Protein AF-Q2H4N0-F1 (afdb_monomer)

Radius of gyration: 29.91 Å; Cα contacts (8 Å, |Δi|>4): 114; chains: 1; bounding box: 73×90×59 Å

Solvent-accessible surface area (backbone atoms only — not comparable to full-atom values): 14026 Å² total; per-residue (Å²): 135,87,86,86,83,88,88,83,86,80,81,86,79,83,88,78,85,80,92,79,85,85,78,92,75,85,76,81,81,81,77,79,79,77,82,90,72,95,68,82,90,71,82,84,81,86,67,87,81,84,84,83,68,79,80,79,75,75,85,70,81,62,75,88,67,66,64,76,85,69,78,48,62,55,99,92,46,92,63,73,56,82,74,63,89,63,38,64,57,54,52,48,53,54,59,72,68,45,51,76,53,51,43,53,24,34,52,51,22,18,68,66,49,74,28,62,65,55,17,48,53,40,48,57,68,41,30,60,89,51,63,87,72,55,74,83,78,71,73,92,73,70,96,88,65,80,86,79,73,69,44,51,67,56,42,48,48,66,61,37,47,67,61,55,52,50,32,72,74,73,51,79,76,97,54,78,66,61,58,53,56,55,49,42,42,52,48,37,44,52,24,46,60,58,27,63,63,71,70,77,92,78,70,84,79,83,127

Secondary structure (DSSP, 8-state):
---------PPPPP------------------------SPPPPP--------SPPPPP-PPPGGG------S--TT--SPPPPPTTHHHHHHHHHHHS-HHHHHHHHHHHHHHS-HHHHHHHHHHH-STTTTT---------TTS------HHHHHHHHTHHHHHHHHHH----STHHHHHHHHHHHHHHHHHHHTT-S-S------

Sequence (207 aa):
MAPATRLCLLPLRPITSAARGTARVAATTNVATRSIHTIPAQSAKVVPVYGTGPPPEPPQPSAEFAAEIVPVLTDGSLLPRPQAPGTREVVQGWILSLSAFELAALERATLAGKSLLAAARLVAEWSEEGAQAAVPVSVQGGEGGGRERFGVEEAARAVSLEVEWQTKKWGEVEDTHDVEKEDLRRQLGSAVLLVSGTGNGTGPKSD

pLDDT: mean 73.61, std 19.96, range [37.97, 97.88]

Mean predicted aligned error: 17.96 Å

InterPro domains:
  IPR011419 ATP12, ATP synthase F1-assembly protein [PTHR21013] (73-198)
  IPR023335 ATP12 orthogonal Bundle domain superfamily [G3DSA:1.10.3580.10] (60-196)

Foldseek 3Di:
DDDDDDDDDDDDDDDDDDDDDDDDDDDDDPPPPDDPDPDPDDDDDDDPDPPDDDPPDPPDPPPVLPFDDDDQDDPPDPHGDDGDPNNVVVVVVVLVPDDPLLNVLLVLLCVLLVDSVLSVLASCLQAPPNVVPDPPPQPPDDDDDDRDGCYLVNSLCVSCVVVVVVCVVPNDDPDCVVVSSVVSSVSNVVSSVSRNPPPDPDDPPDD

Structure (mmCIF, N/CA/C/O backbone):
data_AF-Q2H4N0-F1
#
_entry.id   AF-Q2H4N0-F1
#
loop_
_atom_site.group_PDB
_atom_site.id
_atom_site.type_symbol
_atom_site.label_atom_id
_atom_site.label_alt_id
_atom_site.label_comp_id
_atom_site.label_asym_id
_atom_site.label_entity_id
_atom_site.label_seq_id
_atom_site.pdbx_PDB_ins_code
_atom_site.Cartn_x
_atom_site.Cartn_y
_atom_site.Cartn_z
_atom_site.occupancy
_atom_site.B_iso_or_equiv
_atom_site.auth_seq_id
_atom_site.auth_comp_id
_atom_site.auth_asym_id
_atom_site.auth_atom_id
_atom_site.pdbx_PDB_model_num
ATOM 1 N N . MET A 1 1 ? 5.158 63.991 3.415 1.00 44.50 1 MET A N 1
ATOM 2 C CA . MET A 1 1 ? 3.727 63.861 3.056 1.00 44.50 1 MET A CA 1
ATOM 3 C C . MET A 1 1 ? 3.060 62.974 4.092 1.00 44.50 1 MET A C 1
ATOM 5 O O . MET A 1 1 ? 3.645 61.970 4.472 1.00 44.50 1 MET A O 1
ATOM 9 N N . ALA A 1 2 ? 1.932 63.431 4.629 1.00 43.91 2 ALA A N 1
ATOM 10 C CA . ALA A 1 2 ? 1.232 62.857 5.778 1.00 43.91 2 ALA A CA 1
ATOM 11 C C . ALA A 1 2 ? 0.594 61.477 5.490 1.00 43.91 2 ALA A C 1
ATOM 13 O O . ALA A 1 2 ? 0.247 61.214 4.338 1.00 43.91 2 ALA A O 1
ATOM 14 N N . PRO A 1 3 ? 0.386 60.623 6.512 1.00 48.75 3 PRO A N 1
ATOM 15 C CA . PRO A 1 3 ? -0.373 59.378 6.387 1.00 48.75 3 PRO A CA 1
ATOM 16 C C . PRO A 1 3 ? -1.885 59.591 6.600 1.00 48.75 3 PRO A C 1
ATOM 18 O O . PRO A 1 3 ? -2.298 60.369 7.459 1.00 48.75 3 PRO A O 1
ATOM 21 N N . ALA A 1 4 ? -2.717 58.851 5.859 1.00 50.66 4 ALA A N 1
ATOM 22 C CA . ALA A 1 4 ? -4.177 58.843 5.996 1.00 50.66 4 ALA A CA 1
ATOM 23 C C . ALA A 1 4 ? -4.689 57.515 6.600 1.00 50.66 4 ALA A C 1
ATOM 25 O O . ALA A 1 4 ? -4.924 56.536 5.908 1.00 50.66 4 ALA A O 1
ATOM 26 N N . THR A 1 5 ? -4.756 57.474 7.930 1.00 42.50 5 THR A N 1
ATOM 27 C CA . THR A 1 5 ? -5.959 57.332 8.777 1.00 42.50 5 THR A CA 1
ATOM 28 C C . THR A 1 5 ? -7.192 56.519 8.297 1.00 42.50 5 THR A C 1
ATOM 30 O O . THR A 1 5 ? -7.921 56.964 7.418 1.00 42.50 5 THR A O 1
ATOM 33 N N . ARG A 1 6 ? -7.518 55.495 9.124 1.00 46.00 6 ARG A N 1
ATOM 34 C CA . ARG A 1 6 ? -8.841 54.944 9.561 1.00 46.00 6 ARG A CA 1
ATOM 35 C C . ARG A 1 6 ? -9.515 53.843 8.711 1.00 46.00 6 ARG A C 1
ATOM 37 O O . ARG A 1 6 ? -9.715 54.025 7.526 1.00 46.00 6 ARG A O 1
ATOM 44 N N . LEU A 1 7 ? -9.814 52.632 9.219 1.00 40.69 7 LEU A N 1
ATOM 45 C CA . LEU A 1 7 ? -10.612 52.117 10.371 1.00 40.69 7 LEU A CA 1
ATOM 46 C C . LEU A 1 7 ? -11.887 51.441 9.826 1.00 40.69 7 LEU A C 1
ATOM 48 O O . LEU A 1 7 ? -12.784 52.123 9.347 1.00 40.69 7 LEU A O 1
ATOM 52 N N . CYS A 1 8 ? -12.007 50.120 9.965 1.00 39.69 8 CYS A N 1
ATOM 53 C CA . CYS A 1 8 ? -13.316 49.471 10.052 1.00 39.69 8 CYS A CA 1
ATOM 54 C C . CYS A 1 8 ? -13.220 48.269 10.999 1.00 39.69 8 CYS A C 1
ATOM 56 O O . CYS A 1 8 ? -12.873 47.156 10.616 1.00 39.69 8 CYS A O 1
ATOM 58 N N . LEU A 1 9 ? -13.468 48.558 12.277 1.00 42.41 9 LEU A N 1
ATOM 59 C CA . LEU A 1 9 ? -13.832 47.596 13.309 1.00 42.41 9 LEU A CA 1
ATOM 60 C C . LEU A 1 9 ? -15.272 47.158 13.028 1.00 42.41 9 LEU A C 1
ATOM 62 O O . LEU A 1 9 ? -16.182 47.983 13.126 1.00 42.41 9 LEU A O 1
ATOM 66 N N . LEU A 1 10 ? -15.492 45.885 12.706 1.00 46.38 10 LEU A N 1
ATOM 67 C CA . LEU A 1 10 ? -16.832 45.303 12.745 1.00 46.38 10 LEU A CA 1
ATOM 68 C C . LEU A 1 10 ? -17.073 44.678 14.129 1.00 46.38 10 LEU A C 1
ATOM 70 O O . LEU A 1 10 ? -16.267 43.858 14.572 1.00 46.38 10 LEU A O 1
ATOM 74 N N . PRO A 1 11 ? -18.157 45.056 14.830 1.00 50.97 11 PRO A N 1
ATOM 75 C CA . PRO A 1 11 ? -18.487 44.509 16.138 1.00 50.97 11 PRO A CA 1
ATOM 76 C C . PRO A 1 11 ? -19.139 43.122 16.036 1.00 50.97 11 PRO A C 1
ATOM 78 O O . PRO A 1 11 ? -20.086 42.906 15.277 1.00 50.97 11 PRO A O 1
ATOM 81 N N . LEU A 1 12 ? -18.655 42.210 16.883 1.00 44.56 12 LEU A N 1
ATOM 82 C CA . LEU A 1 12 ? -19.306 40.959 17.273 1.00 44.56 12 LEU A CA 1
ATOM 83 C C . LEU A 1 12 ? -20.723 41.253 17.792 1.00 44.56 12 LEU A C 1
ATOM 85 O O . LEU A 1 12 ? -20.899 42.051 18.713 1.00 44.56 12 LEU A O 1
ATOM 89 N N . ARG A 1 13 ? -21.738 40.599 17.217 1.00 47.50 13 ARG A N 1
ATOM 90 C CA . ARG A 1 13 ? -23.113 40.630 17.732 1.00 47.50 13 ARG A CA 1
ATOM 91 C C . ARG A 1 13 ? -23.362 39.407 18.623 1.00 47.50 13 ARG A C 1
ATOM 93 O O . ARG A 1 13 ? -23.271 38.291 18.117 1.00 47.50 13 ARG A O 1
ATOM 100 N N . PRO A 1 14 ? -23.717 39.583 19.906 1.00 41.69 14 PRO A N 1
ATOM 101 C CA . PRO A 1 14 ? -24.252 38.504 20.723 1.00 41.69 14 PRO A CA 1
ATOM 102 C C . PRO A 1 14 ? -25.720 38.263 20.348 1.00 41.69 14 PRO A C 1
ATOM 104 O O . PRO A 1 14 ? -26.519 39.197 20.298 1.00 41.69 14 PRO A O 1
ATOM 107 N N . ILE A 1 15 ? -26.082 37.009 20.085 1.00 50.19 15 ILE A N 1
ATOM 108 C CA . ILE A 1 15 ? -27.480 36.598 19.932 1.00 50.19 15 ILE A CA 1
ATOM 109 C C . ILE A 1 15 ? -27.960 36.148 21.313 1.00 50.19 15 ILE A C 1
ATOM 111 O O . ILE A 1 15 ? -27.595 35.074 21.787 1.00 50.19 15 ILE A O 1
ATOM 115 N N . THR A 1 16 ? -28.751 36.988 21.979 1.00 40.72 16 THR A N 1
ATOM 116 C CA . THR A 1 16 ? -29.447 36.638 23.219 1.00 40.72 16 THR A CA 1
ATOM 117 C C . THR A 1 16 ? -30.865 36.136 22.934 1.00 40.72 16 THR A C 1
ATOM 119 O O . THR A 1 16 ? -31.652 36.775 22.246 1.00 40.72 16 THR A O 1
ATOM 122 N N . SER A 1 17 ? -31.131 34.954 23.494 1.00 47.47 17 SER A N 1
ATOM 123 C CA . SER A 1 17 ? -32.372 34.405 24.061 1.00 47.47 17 SER A CA 1
ATOM 124 C C . SER A 1 17 ? -33.743 34.888 23.561 1.00 47.47 17 SER A C 1
ATOM 126 O O . SER A 1 17 ? -34.138 36.034 23.762 1.00 47.47 17 SER A O 1
ATOM 128 N N . ALA A 1 18 ? -34.565 33.921 23.139 1.00 45.91 18 ALA A N 1
ATOM 129 C CA . ALA A 1 18 ? -35.992 33.935 23.441 1.00 45.91 18 ALA A CA 1
ATOM 130 C C . ALA A 1 18 ? -36.500 32.504 23.675 1.00 45.91 18 ALA A C 1
ATOM 132 O O . ALA A 1 18 ? -36.632 31.706 22.749 1.00 45.91 18 ALA A O 1
ATOM 133 N N . ALA A 1 19 ? -36.812 32.203 24.935 1.00 50.22 19 ALA A N 1
ATOM 134 C CA . ALA A 1 19 ? -37.652 31.081 25.315 1.00 50.22 19 ALA A CA 1
ATOM 135 C C . ALA A 1 19 ? -39.062 31.266 24.734 1.00 50.22 19 ALA A C 1
ATOM 137 O O . ALA A 1 19 ? -39.662 32.337 24.855 1.00 50.22 19 ALA A O 1
ATOM 138 N N . ARG A 1 20 ? -39.620 30.206 24.146 1.00 50.88 20 ARG A N 1
ATOM 139 C CA . ARG A 1 20 ? -41.061 30.097 23.915 1.00 50.88 20 ARG A CA 1
ATOM 140 C C . ARG A 1 20 ? -41.462 28.627 23.982 1.00 50.88 20 ARG A C 1
ATOM 142 O O . ARG A 1 20 ? -41.025 27.817 23.174 1.00 50.88 20 ARG A O 1
ATOM 149 N N . GLY A 1 21 ? -42.229 28.298 25.018 1.00 45.84 21 GLY A N 1
ATOM 150 C CA . GLY A 1 21 ? -42.883 27.006 25.171 1.00 45.84 21 GLY A CA 1
ATOM 151 C C . GLY A 1 21 ? -44.167 26.904 24.346 1.00 45.84 21 GLY A C 1
ATOM 152 O O . GLY A 1 21 ? -44.563 27.857 23.675 1.00 45.84 21 GLY A O 1
ATOM 153 N N . THR A 1 22 ? -44.832 25.756 24.522 1.00 45.06 22 THR A N 1
ATOM 154 C CA . THR A 1 22 ? -46.033 25.219 23.837 1.00 45.06 22 THR A CA 1
ATOM 155 C C . THR A 1 22 ? -45.700 24.531 22.502 1.00 45.06 22 THR A C 1
ATOM 157 O O . THR A 1 22 ? -44.969 25.079 21.696 1.00 45.06 22 THR A O 1
ATOM 160 N N . ALA A 1 23 ? -46.118 23.303 22.191 1.00 41.50 23 ALA A N 1
ATOM 161 C CA . ALA A 1 23 ? -47.009 22.343 22.837 1.00 41.50 23 ALA A CA 1
ATOM 162 C C . ALA A 1 23 ? -46.579 20.915 22.428 1.00 41.50 23 ALA A C 1
ATOM 164 O O . ALA A 1 23 ? -46.087 20.700 21.321 1.00 41.50 23 ALA A O 1
ATOM 165 N N . ARG A 1 24 ? -46.767 19.929 23.315 1.00 46.00 24 ARG A N 1
ATOM 166 C CA . ARG A 1 24 ? -46.605 18.505 22.989 1.00 46.00 24 ARG A CA 1
ATOM 167 C C . ARG A 1 24 ? -47.695 18.091 21.998 1.00 46.00 24 ARG A C 1
ATOM 169 O O . ARG A 1 24 ? -48.850 17.960 22.388 1.00 46.00 24 ARG A O 1
ATOM 176 N N . VAL A 1 25 ? -47.317 17.844 20.749 1.00 44.09 25 VAL A N 1
ATOM 177 C CA . VAL A 1 25 ? -48.136 17.073 19.809 1.00 44.09 25 VAL A CA 1
ATOM 178 C C . VAL A 1 25 ? -47.749 15.609 19.984 1.00 44.09 25 VAL A C 1
ATOM 180 O O . VAL A 1 25 ? -46.603 15.228 19.753 1.00 44.09 25 VAL A O 1
ATOM 183 N N . ALA A 1 26 ? -48.694 14.799 20.455 1.00 51.22 26 ALA A N 1
ATOM 184 C CA . ALA A 1 26 ? -48.554 13.354 20.499 1.00 51.22 26 ALA A CA 1
ATOM 185 C C . ALA A 1 26 ? -48.574 12.819 19.061 1.00 51.22 26 ALA A C 1
ATOM 187 O O . ALA A 1 26 ? -49.635 12.657 18.464 1.00 51.22 26 ALA A O 1
ATOM 188 N N . ALA A 1 27 ? -47.393 12.579 18.493 1.00 47.50 27 ALA A N 1
ATOM 189 C CA . ALA A 1 27 ? -47.267 11.779 17.288 1.00 47.50 27 ALA A CA 1
ATOM 190 C C . ALA A 1 27 ? -47.464 10.313 17.685 1.00 47.50 27 ALA A C 1
ATOM 192 O O . ALA A 1 27 ? -46.644 9.725 18.392 1.00 47.50 27 ALA A O 1
ATOM 193 N N . THR A 1 28 ? -48.586 9.741 17.265 1.00 46.16 28 THR A N 1
ATOM 194 C CA . THR A 1 28 ? -48.831 8.306 17.319 1.00 46.16 28 THR A CA 1
ATOM 195 C C . THR A 1 28 ? -47.765 7.601 16.486 1.00 46.16 28 THR A C 1
ATOM 197 O O . THR A 1 28 ? -47.645 7.771 15.275 1.00 46.16 28 THR A O 1
ATOM 200 N N . THR A 1 29 ? -46.940 6.829 17.178 1.00 50.00 29 THR A N 1
ATOM 201 C CA . THR A 1 29 ? -45.899 5.977 16.619 1.00 50.00 29 THR A CA 1
ATOM 202 C C . THR A 1 29 ? -46.528 4.886 15.764 1.00 50.00 29 THR A C 1
ATOM 204 O O . THR A 1 29 ? -47.164 3.981 16.300 1.00 50.00 29 THR A O 1
ATOM 207 N N . ASN A 1 30 ? -46.304 4.922 14.454 1.00 50.38 30 ASN A N 1
ATOM 208 C CA . ASN A 1 30 ? -46.473 3.744 13.610 1.00 50.38 30 ASN A CA 1
ATOM 209 C C . ASN A 1 30 ? -45.095 3.102 13.419 1.00 50.38 30 ASN A C 1
ATOM 211 O O . ASN A 1 30 ? -44.434 3.272 12.396 1.00 50.38 30 ASN A O 1
ATOM 215 N N . VAL A 1 31 ? -44.621 2.411 14.459 1.00 55.69 31 VAL A N 1
ATOM 216 C CA . VAL A 1 31 ? -43.472 1.513 14.322 1.00 55.69 31 VAL A CA 1
ATOM 217 C C . VAL A 1 31 ? -44.005 0.253 13.657 1.00 55.69 31 VAL A C 1
ATOM 219 O O . VAL A 1 31 ? -44.593 -0.606 14.308 1.00 55.69 31 VAL A O 1
ATOM 222 N N . ALA A 1 32 ? -43.833 0.170 12.341 1.00 59.47 32 ALA A N 1
ATOM 223 C CA . ALA A 1 32 ? -43.992 -1.074 11.609 1.00 59.47 32 ALA A CA 1
ATOM 224 C C . ALA A 1 32 ? -42.961 -2.075 12.151 1.00 59.47 32 ALA A C 1
ATOM 226 O O . ALA A 1 32 ? -41.778 -2.027 11.811 1.00 59.47 32 ALA A O 1
ATOM 227 N N . THR A 1 33 ? -43.403 -2.958 13.040 1.00 59.56 33 THR A N 1
ATOM 228 C CA . THR A 1 33 ? -42.614 -4.078 13.539 1.00 59.56 33 THR A CA 1
ATOM 229 C C . THR A 1 33 ? -42.395 -5.055 12.389 1.00 59.56 33 THR A C 1
ATOM 231 O O . THR A 1 33 ? -43.274 -5.826 12.014 1.00 59.56 33 THR A O 1
ATOM 234 N N . ARG A 1 34 ? -41.207 -5.014 11.778 1.00 57.88 34 ARG A N 1
ATOM 235 C CA . ARG A 1 34 ? -40.775 -6.074 10.863 1.00 57.88 34 ARG A CA 1
ATOM 236 C C . ARG A 1 34 ? -40.575 -7.350 11.680 1.00 57.88 34 ARG A C 1
ATOM 238 O O . ARG A 1 34 ? -39.693 -7.405 12.531 1.00 57.88 34 ARG A O 1
ATOM 245 N N . SER A 1 35 ? -41.393 -8.367 11.430 1.00 62.28 35 SER A N 1
ATOM 246 C CA . SER A 1 35 ? -41.203 -9.714 11.972 1.00 62.28 35 SER A CA 1
ATOM 247 C C . SER A 1 35 ? -39.948 -10.343 11.354 1.00 62.28 35 SER A C 1
ATOM 249 O O . SER A 1 35 ? -39.934 -10.639 10.164 1.00 62.28 35 SER A O 1
ATOM 251 N N . ILE A 1 36 ? -38.889 -10.531 12.153 1.00 59.69 36 ILE A N 1
ATOM 252 C CA . ILE A 1 36 ? -37.573 -11.046 11.705 1.00 59.69 36 ILE A CA 1
ATOM 253 C C . ILE A 1 36 ? -37.396 -12.555 11.986 1.00 59.69 36 ILE A C 1
ATOM 255 O O . ILE A 1 36 ? -36.275 -13.043 12.031 1.00 59.69 36 ILE A O 1
ATOM 259 N N . HIS A 1 37 ? -38.458 -13.339 12.197 1.00 59.38 37 HIS A N 1
ATOM 260 C CA . HIS A 1 37 ? -38.286 -14.798 12.261 1.00 59.38 37 HIS A CA 1
ATOM 261 C C . HIS A 1 37 ? -39.555 -15.569 11.891 1.00 59.38 37 HIS A C 1
ATOM 263 O O . HIS A 1 37 ? -40.667 -15.137 12.187 1.00 59.38 37 HIS A O 1
ATOM 269 N N . THR A 1 38 ? -39.359 -16.714 11.236 1.00 63.31 38 THR A N 1
ATOM 270 C CA . THR A 1 38 ? -40.386 -17.681 10.808 1.00 63.31 38 THR A CA 1
ATOM 271 C C . THR A 1 38 ? -40.535 -18.857 11.782 1.00 63.31 38 THR A C 1
ATOM 273 O O . THR A 1 38 ? -41.152 -19.864 11.445 1.00 63.31 38 THR A O 1
ATOM 276 N N . ILE A 1 39 ? -39.961 -18.761 12.983 1.00 76.00 39 ILE A N 1
ATOM 277 C CA . ILE A 1 39 ? -39.961 -19.848 13.968 1.00 76.00 39 ILE A CA 1
ATOM 278 C C . ILE A 1 39 ? -41.114 -19.614 14.957 1.00 76.00 39 ILE A C 1
ATOM 280 O O . ILE A 1 39 ? -41.268 -18.492 15.442 1.00 76.00 39 ILE A O 1
ATOM 284 N N . PRO A 1 40 ? -41.942 -20.628 15.267 1.00 74.69 40 PRO A N 1
ATOM 285 C CA . PRO A 1 40 ? -42.982 -20.492 16.278 1.00 74.69 40 PRO A CA 1
ATOM 286 C C . PRO A 1 40 ? -42.355 -20.236 17.654 1.00 74.69 40 PRO A C 1
ATOM 288 O O . PRO A 1 40 ? -41.427 -20.931 18.066 1.00 74.69 40 PRO A O 1
ATOM 291 N N . ALA A 1 41 ? -42.882 -19.246 18.375 1.00 69.50 41 ALA A N 1
ATOM 292 C CA . ALA A 1 41 ? -42.447 -18.945 19.732 1.00 69.50 41 ALA A CA 1
ATOM 293 C C . ALA A 1 41 ? -42.696 -20.159 20.645 1.00 69.50 41 ALA A C 1
ATOM 295 O O . ALA A 1 41 ? -43.839 -20.560 20.863 1.00 69.50 41 ALA A O 1
ATOM 296 N N . GLN A 1 42 ? -41.623 -20.742 21.179 1.00 75.88 42 GLN A N 1
ATOM 297 C CA . GLN A 1 42 ? -41.679 -21.836 22.145 1.00 75.88 42 GLN A CA 1
ATOM 298 C C . GLN A 1 42 ? -41.392 -21.295 23.551 1.00 75.88 42 GLN A C 1
ATOM 300 O O . GLN A 1 42 ? -40.520 -20.444 23.730 1.00 75.88 42 GLN A O 1
ATOM 305 N N . SER A 1 43 ? -42.135 -21.764 24.558 1.00 72.06 43 SER A N 1
ATOM 306 C CA . SER A 1 43 ? -41.906 -21.371 25.951 1.00 72.06 43 SER A CA 1
ATOM 307 C C . SER A 1 43 ? -40.553 -21.884 26.452 1.00 72.06 43 SER A C 1
ATOM 309 O O . SER A 1 43 ? -40.125 -22.997 26.137 1.00 72.06 43 SER A O 1
ATOM 311 N N . ALA A 1 44 ? -39.864 -21.059 27.239 1.00 58.25 44 ALA A N 1
ATOM 312 C CA . ALA A 1 44 ? -38.550 -21.392 27.767 1.00 58.25 44 ALA A CA 1
ATOM 313 C C . ALA A 1 44 ? -38.641 -22.563 28.760 1.00 58.25 44 ALA A C 1
ATOM 315 O O . ALA A 1 44 ? -39.274 -22.464 29.813 1.00 58.25 44 ALA A O 1
ATOM 316 N N . LYS A 1 45 ? -37.975 -23.676 28.438 1.00 68.75 45 LYS A N 1
ATOM 317 C CA . LYS A 1 45 ? -37.759 -24.792 29.363 1.00 68.75 45 LYS A CA 1
ATOM 318 C C . LYS A 1 45 ? -36.634 -24.404 30.323 1.00 68.75 45 LYS A C 1
ATOM 320 O O . LYS A 1 45 ? -35.468 -24.418 29.944 1.00 68.75 45 LYS A O 1
ATOM 325 N N . VAL A 1 46 ? -36.983 -24.029 31.553 1.00 53.47 46 VAL A N 1
ATOM 326 C CA . VAL A 1 46 ? -36.001 -23.679 32.589 1.00 53.47 46 VAL A CA 1
ATOM 327 C C . VAL A 1 46 ? -35.320 -24.959 33.070 1.00 53.47 46 VAL A C 1
ATOM 329 O O . VAL A 1 46 ? -35.947 -25.812 33.696 1.00 53.47 46 VAL A O 1
ATOM 332 N N . VAL A 1 47 ? -34.040 -25.106 32.743 1.00 58.97 47 VAL A N 1
ATOM 333 C CA . VAL A 1 47 ? -33.175 -26.175 33.252 1.00 58.97 47 VAL A CA 1
ATOM 334 C C . VAL A 1 47 ? -32.372 -25.595 34.423 1.00 58.97 47 VAL A C 1
ATOM 336 O O . VAL A 1 47 ? -31.856 -24.484 34.275 1.00 58.97 47 VAL A O 1
ATOM 339 N N . PRO A 1 48 ? -32.248 -26.279 35.577 1.00 67.75 48 PRO A N 1
ATOM 340 C CA . PRO A 1 48 ? -31.338 -25.850 36.635 1.00 67.75 48 PRO A CA 1
ATOM 341 C C . PRO A 1 48 ? -29.917 -25.730 36.071 1.00 67.75 48 PRO A C 1
ATOM 343 O O . PRO A 1 48 ? -29.364 -26.698 35.547 1.00 67.75 48 PRO A O 1
ATOM 346 N N . VAL A 1 49 ? -29.350 -24.526 36.125 1.00 59.72 49 VAL A N 1
ATOM 347 C CA . VAL A 1 49 ? -28.026 -24.217 35.578 1.00 59.72 49 VAL A CA 1
ATOM 348 C C . VAL A 1 49 ? -26.967 -24.820 36.500 1.00 59.72 49 VAL A C 1
ATOM 350 O O . VAL A 1 49 ? -26.558 -24.205 37.482 1.00 59.72 49 VAL A O 1
ATOM 353 N N . TYR A 1 50 ? -26.510 -26.032 36.192 1.00 59.56 50 TYR A N 1
ATOM 354 C CA . TYR A 1 50 ? -25.296 -26.597 36.784 1.00 59.56 50 TYR A CA 1
ATOM 355 C C . TYR A 1 50 ? -24.069 -25.971 36.105 1.00 59.56 50 TYR A C 1
ATOM 357 O O . TYR A 1 50 ? -23.406 -26.582 35.275 1.00 59.56 50 TYR A O 1
ATOM 365 N N . GLY A 1 51 ? -23.791 -24.708 36.425 1.00 59.00 51 GLY A N 1
ATOM 366 C CA . GLY A 1 51 ? -22.597 -23.995 35.976 1.00 59.00 51 GLY A CA 1
ATOM 367 C C . GLY A 1 51 ? -21.417 -24.256 36.908 1.00 59.00 51 GLY A C 1
ATOM 368 O O . GLY A 1 51 ? -21.074 -23.391 37.704 1.00 59.00 51 GLY A O 1
ATOM 369 N N . THR A 1 52 ? -20.809 -25.442 36.838 1.00 66.88 52 THR A N 1
ATOM 370 C CA . THR A 1 52 ? -19.487 -25.701 37.449 1.00 66.88 52 THR A CA 1
ATOM 371 C C . THR A 1 52 ? -18.602 -26.456 36.464 1.00 66.88 52 THR A C 1
ATOM 373 O O . THR A 1 52 ? -18.220 -27.601 36.665 1.00 66.88 52 THR A O 1
ATOM 376 N N . GLY A 1 53 ? -18.313 -25.806 35.343 1.00 67.50 53 GLY A N 1
ATOM 377 C CA . GLY A 1 53 ? -17.204 -26.172 34.472 1.00 67.50 53 GLY A CA 1
ATOM 378 C C . GLY A 1 53 ? -16.283 -24.962 34.346 1.00 67.50 53 GLY A C 1
ATOM 379 O O . GLY A 1 53 ? -16.787 -23.835 34.410 1.00 67.50 53 GLY A O 1
ATOM 380 N 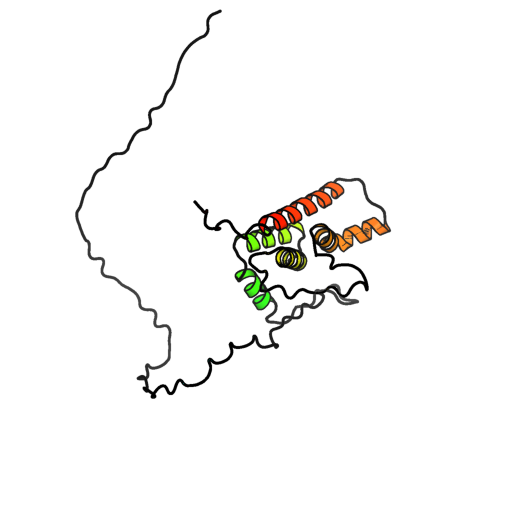N . PRO A 1 54 ? -14.960 -25.154 34.203 1.00 75.06 54 PRO A N 1
ATOM 381 C CA . PRO A 1 54 ? -14.090 -24.059 33.803 1.00 75.06 54 PRO A CA 1
ATOM 382 C C . PRO A 1 54 ? -14.663 -23.414 32.529 1.00 75.06 54 PRO A C 1
ATOM 384 O O . PRO A 1 54 ? -15.283 -24.122 31.725 1.00 75.06 54 PRO A O 1
ATOM 387 N N . PRO A 1 55 ? -14.518 -22.087 32.368 1.00 77.12 55 PRO A N 1
ATOM 388 C CA . PRO A 1 55 ? -15.016 -21.378 31.198 1.00 77.12 55 PRO A CA 1
ATOM 389 C C . PRO A 1 55 ? -14.613 -22.141 29.931 1.00 77.12 55 PRO A C 1
ATOM 391 O O . PRO A 1 55 ? -13.448 -22.542 29.840 1.00 77.12 55 PRO A O 1
ATOM 394 N N . PRO A 1 56 ? -15.544 -22.398 28.994 1.00 74.00 56 PRO A N 1
ATOM 395 C CA . PRO A 1 56 ? -15.187 -23.057 27.750 1.00 74.00 56 PRO A CA 1
ATOM 396 C C . PRO A 1 56 ? -14.089 -22.239 27.077 1.00 74.00 56 PRO A C 1
ATOM 398 O O . PRO A 1 56 ? -14.156 -21.007 27.040 1.00 74.00 56 PRO A O 1
ATOM 401 N N . GLU A 1 57 ? -13.062 -22.930 26.599 1.00 68.19 57 GLU A N 1
ATOM 402 C CA . GLU A 1 57 ? -11.966 -22.286 25.893 1.00 68.19 57 GLU A CA 1
ATOM 403 C C . GLU A 1 57 ? -12.543 -21.530 24.682 1.00 68.19 57 GLU A C 1
ATOM 405 O O . GLU A 1 57 ? -13.441 -22.059 24.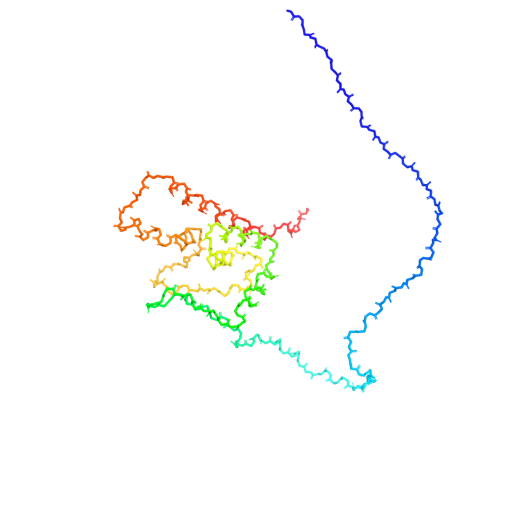012 1.00 68.19 57 GLU A O 1
ATOM 410 N N . PRO A 1 58 ? -12.110 -20.279 24.429 1.00 74.62 58 PRO A N 1
ATOM 411 C CA . PRO A 1 58 ? -12.583 -19.509 23.288 1.00 74.62 58 PRO A CA 1
ATOM 412 C C . PRO A 1 58 ? -12.464 -20.347 22.012 1.00 74.62 58 PRO A C 1
ATOM 414 O O . PRO A 1 58 ? -11.452 -21.033 21.847 1.00 74.62 58 PRO A O 1
ATOM 417 N N . PRO A 1 59 ? -13.462 -20.324 21.111 1.00 64.69 59 PRO A N 1
ATOM 418 C CA . PRO A 1 59 ? -13.365 -21.060 19.862 1.00 64.69 59 PRO A CA 1
ATOM 419 C C . PRO A 1 59 ? -12.107 -20.594 19.130 1.00 64.69 59 PRO A C 1
ATOM 421 O O . PRO A 1 59 ? -12.000 -19.432 18.736 1.00 64.69 59 PRO A O 1
ATOM 424 N N . GLN A 1 60 ? -11.131 -21.491 18.996 1.00 56.00 60 GLN A N 1
ATOM 425 C CA . GLN A 1 60 ? -9.955 -21.216 18.186 1.00 56.00 60 GLN A CA 1
ATOM 426 C C . GLN A 1 60 ? -10.425 -21.054 16.732 1.00 56.00 60 GLN A C 1
ATOM 428 O O . GLN A 1 60 ? -11.275 -21.839 16.293 1.00 56.00 60 GLN A O 1
ATOM 433 N N . PRO A 1 61 ? -9.935 -20.046 15.984 1.00 57.25 61 PRO A N 1
ATOM 434 C CA . PRO A 1 61 ? -10.291 -19.894 14.580 1.00 57.25 61 PRO A CA 1
ATOM 435 C C . PRO A 1 61 ? -9.951 -21.200 13.867 1.00 57.25 61 PRO A C 1
ATOM 437 O O . PRO A 1 61 ? -8.826 -21.692 13.955 1.00 57.25 61 PRO A O 1
ATOM 440 N N . SER A 1 62 ? -10.946 -21.805 13.223 1.00 48.78 62 SER A N 1
ATOM 441 C CA . SER A 1 62 ? -10.773 -23.094 12.570 1.00 48.78 62 SER A CA 1
ATOM 442 C C . SER A 1 62 ? -9.660 -22.965 11.530 1.00 48.78 62 SER A C 1
ATOM 444 O O . SER A 1 62 ? -9.725 -22.110 10.648 1.00 48.78 62 SER A O 1
ATOM 446 N N . ALA A 1 63 ? -8.619 -23.795 11.653 1.00 53.81 63 ALA A N 1
ATOM 447 C CA . ALA A 1 63 ? -7.438 -23.769 10.785 1.00 53.81 63 ALA A CA 1
ATOM 448 C C . ALA A 1 63 ? -7.778 -23.897 9.282 1.00 53.81 63 ALA A C 1
ATOM 450 O O . ALA A 1 63 ? -6.964 -23.547 8.434 1.00 53.81 63 ALA A O 1
ATOM 451 N N . GLU A 1 64 ? -8.996 -24.335 8.951 1.00 52.06 64 GLU A N 1
ATOM 452 C CA . GLU A 1 64 ? -9.572 -24.351 7.601 1.00 52.06 64 GLU A CA 1
ATOM 453 C C . GLU A 1 64 ? -9.732 -22.962 6.948 1.00 52.06 64 GLU A C 1
ATOM 455 O O . GLU A 1 64 ? -9.808 -22.885 5.725 1.00 52.06 64 GLU A O 1
ATOM 460 N N . PHE A 1 65 ? -9.729 -21.868 7.722 1.00 51.38 65 PHE A N 1
ATOM 461 C CA . PHE A 1 65 ? -9.795 -20.488 7.211 1.00 51.38 65 PHE A CA 1
ATOM 462 C C . PHE A 1 65 ? -8.453 -19.745 7.249 1.00 51.38 65 PHE A C 1
ATOM 464 O O . PHE A 1 65 ? -8.415 -18.533 7.019 1.00 51.38 65 PHE A O 1
ATOM 471 N N . ALA A 1 66 ? -7.340 -20.433 7.524 1.00 59.38 66 ALA A N 1
ATOM 472 C CA . ALA A 1 66 ? -6.016 -19.859 7.309 1.00 59.38 66 ALA A CA 1
ATOM 473 C C . ALA A 1 66 ? -5.823 -19.645 5.798 1.00 59.38 66 ALA A C 1
ATOM 475 O O . ALA A 1 66 ? -5.494 -20.566 5.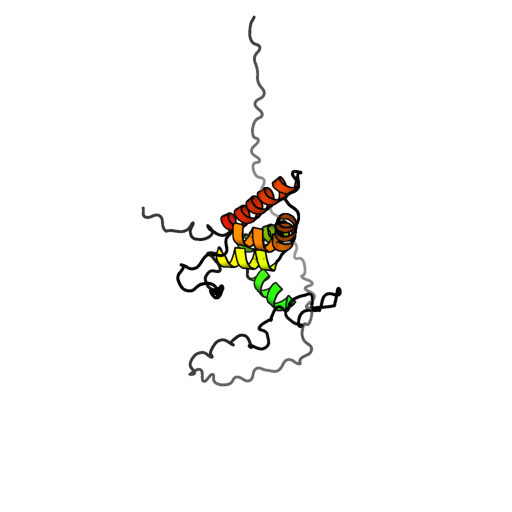054 1.00 59.38 66 ALA A O 1
ATOM 476 N N . ALA A 1 67 ? -6.115 -18.431 5.331 1.00 69.06 67 ALA A N 1
ATOM 477 C CA . ALA A 1 67 ? -6.074 -18.091 3.919 1.00 69.06 67 ALA A CA 1
ATOM 478 C C . ALA A 1 67 ? -4.619 -18.043 3.429 1.00 69.06 67 ALA A C 1
ATOM 480 O O . ALA A 1 67 ? -3.920 -17.047 3.607 1.00 69.06 67 ALA A O 1
ATOM 481 N N . GLU A 1 68 ? -4.164 -19.123 2.799 1.00 84.25 68 GLU A N 1
ATOM 482 C CA . GLU A 1 68 ? -2.900 -19.138 2.070 1.00 84.25 68 GLU A CA 1
ATOM 483 C C . GLU A 1 68 ? -3.023 -18.262 0.814 1.00 84.25 68 GLU A C 1
ATOM 485 O O . GLU A 1 68 ? -3.884 -18.486 -0.040 1.00 84.25 68 GLU A O 1
ATOM 490 N N . ILE A 1 69 ? -2.168 -17.242 0.705 1.00 87.69 69 ILE A N 1
ATOM 491 C CA . ILE A 1 69 ? -2.105 -16.384 -0.481 1.00 87.69 69 ILE A CA 1
ATOM 492 C C . ILE A 1 69 ? -1.191 -17.055 -1.499 1.00 87.69 69 ILE A C 1
ATOM 494 O O . ILE A 1 69 ? 0.021 -17.134 -1.301 1.00 87.69 69 ILE A O 1
ATOM 498 N N . VAL A 1 70 ? -1.766 -17.502 -2.612 1.00 90.19 70 VAL A N 1
ATOM 499 C CA . VAL A 1 70 ? -1.000 -18.133 -3.692 1.00 90.19 70 VAL A CA 1
ATOM 500 C C . VAL A 1 70 ? -0.518 -17.093 -4.712 1.00 90.19 70 VAL A C 1
ATOM 502 O O . VAL A 1 70 ? -1.210 -16.097 -4.947 1.00 90.19 70 VAL A O 1
ATOM 505 N N . PRO A 1 71 ? 0.635 -17.299 -5.375 1.00 89.12 71 PRO A N 1
ATOM 506 C CA . PRO A 1 71 ? 1.077 -16.426 -6.460 1.00 89.12 71 PRO A CA 1
ATOM 507 C C . PRO A 1 71 ? 0.038 -16.317 -7.586 1.00 89.12 71 PRO A C 1
ATOM 509 O O . PRO A 1 71 ? -0.593 -17.305 -7.971 1.00 89.12 71 PRO A O 1
ATOM 512 N N . VAL A 1 72 ? -0.130 -15.100 -8.116 1.00 88.25 72 VAL A N 1
ATOM 513 C CA . VAL A 1 72 ? -1.125 -14.787 -9.160 1.00 88.25 72 VAL A CA 1
ATOM 514 C C . VAL A 1 72 ? -0.776 -15.431 -10.503 1.00 88.25 72 VAL A C 1
ATOM 516 O O . VAL A 1 72 ? -1.674 -15.925 -11.188 1.00 88.25 72 VAL A O 1
ATOM 519 N N . LEU A 1 73 ? 0.507 -15.417 -10.875 1.00 87.31 73 LEU A N 1
ATOM 520 C CA . LEU A 1 73 ? 1.018 -15.971 -12.130 1.00 87.31 73 LEU A CA 1
ATOM 521 C C . LEU A 1 73 ? 1.748 -17.293 -11.869 1.00 87.31 73 LEU A C 1
ATOM 523 O O . LEU A 1 73 ? 2.381 -17.474 -10.831 1.00 87.31 73 LEU A O 1
ATOM 527 N N . THR A 1 74 ? 1.645 -18.212 -12.828 1.00 80.44 74 THR A N 1
ATOM 528 C CA . THR A 1 74 ? 2.371 -19.494 -12.854 1.00 80.44 74 THR A CA 1
ATOM 529 C C . THR A 1 74 ? 3.172 -19.577 -14.146 1.00 80.44 74 THR A C 1
ATOM 531 O O . THR A 1 74 ? 2.833 -18.895 -15.119 1.00 80.44 74 THR A O 1
ATOM 534 N N . ASP A 1 75 ? 4.217 -20.402 -14.165 1.00 76.50 75 ASP A N 1
ATOM 535 C CA . ASP A 1 75 ? 5.089 -20.548 -15.329 1.00 76.50 75 ASP A CA 1
ATOM 536 C C . ASP A 1 75 ? 4.275 -20.974 -16.564 1.00 76.50 75 ASP A C 1
ATOM 538 O O . ASP A 1 75 ? 3.783 -22.098 -16.656 1.00 76.50 75 ASP A O 1
ATOM 542 N N . GLY A 1 76 ? 4.105 -20.047 -17.512 1.00 82.44 76 GLY A N 1
ATOM 543 C CA . GLY A 1 76 ? 3.437 -20.289 -18.795 1.00 82.44 76 GLY A CA 1
ATOM 544 C C . GLY A 1 76 ? 2.003 -19.764 -18.942 1.00 82.44 76 GLY A C 1
ATOM 545 O O . GLY A 1 76 ? 1.432 -19.930 -20.018 1.00 82.44 76 GLY A O 1
ATOM 546 N N . SER A 1 77 ? 1.417 -19.101 -17.934 1.00 86.19 77 SER A N 1
ATOM 547 C CA . SER A 1 77 ? 0.098 -18.450 -18.056 1.00 86.19 77 SER A CA 1
ATOM 548 C C . SER A 1 77 ? 0.178 -16.940 -17.830 1.00 86.19 77 SER A C 1
ATOM 550 O O . SER A 1 77 ? 0.696 -16.487 -16.814 1.00 86.19 77 SER A O 1
ATOM 552 N N . LEU A 1 78 ? -0.410 -16.165 -18.748 1.00 88.44 78 LEU A N 1
ATOM 553 C CA . LEU A 1 78 ? -0.630 -14.718 -18.588 1.00 88.44 78 LEU A CA 1
ATOM 554 C C . LEU A 1 78 ? -1.934 -14.396 -17.841 1.00 88.44 78 LEU A C 1
ATOM 556 O O . LEU A 1 78 ? -2.170 -13.246 -17.475 1.00 88.44 78 LEU A O 1
ATOM 560 N N . LEU A 1 79 ? -2.805 -15.392 -17.652 1.00 90.56 79 LEU A N 1
ATOM 561 C CA . LEU A 1 79 ? -4.077 -15.206 -16.967 1.00 90.56 79 LEU A CA 1
ATOM 562 C C . LEU A 1 79 ? -3.892 -15.362 -15.453 1.00 90.56 79 LEU A C 1
ATOM 564 O O . LEU A 1 79 ? -3.281 -16.349 -15.024 1.00 90.56 79 LEU A O 1
ATOM 568 N N . PRO A 1 80 ? -4.440 -14.434 -14.648 1.00 90.56 80 PRO A N 1
ATOM 569 C CA . PRO A 1 80 ? -4.353 -14.507 -13.198 1.00 90.56 80 PRO A CA 1
ATOM 570 C C . PRO A 1 80 ? -5.167 -15.689 -12.669 1.00 90.56 80 PRO A C 1
ATOM 572 O O . PRO A 1 80 ? -6.307 -15.909 -13.089 1.00 90.56 80 PRO A O 1
ATOM 575 N N . ARG A 1 81 ? -4.607 -16.434 -11.710 1.00 90.50 81 ARG A N 1
ATOM 576 C CA . ARG A 1 81 ? -5.360 -17.476 -11.002 1.00 90.50 81 ARG A CA 1
ATOM 577 C C . ARG A 1 81 ? -6.240 -16.858 -9.902 1.00 90.50 81 ARG A C 1
ATOM 579 O O . ARG A 1 81 ? -5.794 -15.928 -9.225 1.00 90.50 81 ARG A O 1
ATOM 586 N N . PRO A 1 82 ? -7.461 -17.371 -9.674 1.00 89.88 82 PRO A N 1
ATOM 587 C CA . PRO A 1 82 ? -8.267 -16.954 -8.534 1.00 89.88 82 PRO A CA 1
ATOM 588 C C . PRO A 1 82 ? -7.656 -17.459 -7.219 1.00 89.88 82 PRO A C 1
ATOM 590 O O . PRO A 1 82 ? -7.108 -18.560 -7.163 1.00 89.88 82 PRO A O 1
ATOM 593 N N . GLN A 1 83 ? -7.782 -16.658 -6.161 1.00 92.50 83 GLN A N 1
ATOM 594 C CA . GLN A 1 83 ? -7.479 -17.080 -4.789 1.00 92.50 83 GLN A CA 1
ATOM 595 C C . GLN A 1 83 ? -8.575 -18.023 -4.260 1.00 92.50 83 GLN A C 1
ATOM 597 O O . GLN A 1 83 ? -9.658 -18.109 -4.848 1.00 92.50 83 GLN A O 1
ATOM 602 N N . ALA A 1 84 ? -8.306 -18.723 -3.156 1.00 90.50 84 ALA A N 1
ATOM 603 C CA . ALA A 1 84 ? -9.290 -19.596 -2.518 1.00 90.50 84 ALA A CA 1
ATOM 604 C C . ALA A 1 84 ? -10.556 -18.813 -2.091 1.00 90.50 84 ALA A C 1
ATOM 606 O O . ALA A 1 84 ? -10.470 -17.632 -1.729 1.00 90.50 84 ALA A O 1
ATOM 607 N N . PRO A 1 85 ? -11.751 -19.434 -2.129 1.00 88.00 85 PRO A N 1
ATOM 608 C CA . PRO A 1 85 ? -12.946 -18.806 -1.570 1.00 88.00 85 PRO A CA 1
ATOM 609 C C . PRO A 1 85 ? -12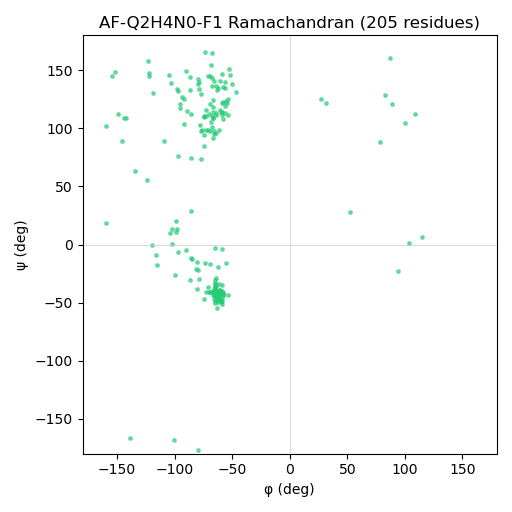.733 -18.546 -0.069 1.00 88.00 85 PRO A C 1
ATOM 611 O O . PRO A 1 85 ? -12.129 -19.368 0.614 1.00 88.00 85 PRO A O 1
ATOM 614 N N . GLY A 1 86 ? -13.201 -17.410 0.454 1.00 88.75 86 GLY A N 1
ATOM 615 C CA . GLY A 1 86 ? -12.970 -17.025 1.854 1.00 88.75 86 GLY A CA 1
ATOM 616 C C . GLY A 1 86 ? -11.743 -16.130 2.073 1.00 88.75 86 GLY A C 1
ATOM 617 O O . GLY A 1 86 ? -11.700 -15.389 3.053 1.00 88.75 86 GLY A O 1
ATOM 618 N N . THR A 1 87 ? -10.750 -16.129 1.168 1.00 91.50 87 THR A N 1
ATOM 619 C CA . THR A 1 87 ? -9.535 -15.302 1.324 1.00 91.50 87 THR A CA 1
ATOM 620 C C . THR A 1 87 ? -9.870 -13.815 1.421 1.00 91.50 87 THR A C 1
ATOM 622 O O . THR A 1 87 ? -9.283 -13.088 2.222 1.00 91.50 87 THR A O 1
ATOM 625 N N . ARG A 1 88 ? -10.837 -13.346 0.625 1.00 91.44 88 ARG A N 1
ATOM 626 C CA . ARG A 1 88 ? -11.247 -11.939 0.634 1.00 91.44 88 ARG A CA 1
ATOM 627 C C . ARG A 1 88 ? -11.912 -11.566 1.952 1.00 91.44 88 ARG A C 1
ATOM 629 O O . ARG A 1 88 ? -11.650 -10.487 2.468 1.00 91.44 88 ARG A O 1
ATOM 636 N N . GLU A 1 89 ? -12.751 -12.444 2.478 1.00 92.94 89 GLU A N 1
ATOM 637 C CA . GLU A 1 89 ? -13.484 -12.256 3.724 1.00 92.94 89 GLU A CA 1
ATOM 638 C C . GLU A 1 89 ? -12.517 -12.170 4.911 1.00 92.94 89 GLU A C 1
ATOM 640 O O . GLU A 1 89 ? -12.671 -11.293 5.758 1.00 92.94 89 GLU A O 1
ATOM 645 N N . VAL A 1 90 ? -11.465 -12.997 4.923 1.00 90.12 90 VAL A N 1
ATOM 646 C CA . VAL A 1 90 ? -10.382 -12.927 5.921 1.00 90.12 90 VAL A CA 1
ATOM 647 C C . VAL A 1 90 ? -9.642 -11.591 5.838 1.00 90.12 90 VAL A C 1
ATOM 649 O O . VAL A 1 90 ? -9.466 -10.918 6.854 1.00 90.12 90 VAL A O 1
ATOM 652 N N . VAL A 1 91 ? -9.259 -11.161 4.631 1.00 91.88 91 VAL A N 1
ATOM 653 C CA . VAL A 1 91 ? -8.584 -9.868 4.427 1.00 91.88 91 VAL A CA 1
ATOM 654 C C . VAL A 1 91 ? -9.482 -8.703 4.848 1.00 91.88 91 VAL A C 1
ATOM 656 O O . VAL A 1 91 ? -9.024 -7.783 5.518 1.00 91.88 91 VAL A O 1
ATOM 659 N N . GLN A 1 92 ? -10.770 -8.738 4.502 1.00 92.88 92 GLN A N 1
ATOM 660 C CA . GLN A 1 92 ? -11.736 -7.719 4.912 1.00 92.88 92 GLN A CA 1
ATOM 661 C C . GLN A 1 92 ? -11.918 -7.688 6.428 1.00 92.88 92 GLN A C 1
ATOM 663 O O . GLN A 1 92 ? -11.937 -6.605 7.002 1.00 92.88 92 GLN A O 1
ATOM 668 N N . GLY A 1 93 ? -12.007 -8.851 7.075 1.00 92.44 93 GLY A N 1
ATOM 669 C CA . GLY A 1 93 ? -12.070 -8.952 8.530 1.00 92.44 93 GLY A CA 1
ATOM 670 C C . GLY A 1 93 ? -10.854 -8.317 9.206 1.00 92.44 93 GLY A C 1
ATOM 671 O O . GLY A 1 93 ? -11.022 -7.548 10.149 1.00 92.44 93 GLY A O 1
ATOM 672 N N . TRP A 1 94 ? -9.649 -8.558 8.675 1.00 91.56 94 TRP A N 1
ATOM 673 C CA . TRP A 1 94 ? -8.428 -7.911 9.161 1.00 91.56 94 TRP A CA 1
ATOM 674 C C . TRP A 1 94 ? -8.475 -6.388 8.982 1.00 91.56 94 TRP A C 1
ATOM 676 O O . TRP A 1 94 ? -8.274 -5.659 9.949 1.00 91.56 94 TRP A O 1
ATOM 686 N N . ILE A 1 95 ? -8.827 -5.891 7.791 1.00 93.88 95 ILE A N 1
ATOM 687 C CA . ILE A 1 95 ? -8.926 -4.443 7.524 1.00 93.88 95 ILE A CA 1
ATOM 688 C C . ILE A 1 95 ? -9.949 -3.770 8.449 1.00 93.88 95 ILE A C 1
ATOM 690 O O . ILE A 1 95 ? -9.693 -2.684 8.958 1.00 93.88 95 ILE A O 1
ATOM 694 N N . LEU A 1 96 ? -11.098 -4.408 8.689 1.00 92.44 96 LEU A N 1
ATOM 695 C CA . LEU A 1 96 ? -12.149 -3.877 9.565 1.00 92.44 96 LEU A CA 1
ATOM 696 C C . LEU A 1 96 ? -11.755 -3.856 11.047 1.00 92.44 96 LEU A C 1
ATOM 698 O O . LEU A 1 96 ? -12.416 -3.175 11.828 1.00 92.44 96 LEU A O 1
ATOM 702 N N . SER A 1 97 ? -10.713 -4.594 11.434 1.00 90.88 97 SER A N 1
ATOM 703 C CA . SER A 1 97 ? -10.191 -4.584 12.803 1.00 90.88 97 SER A CA 1
ATOM 704 C C . SER A 1 97 ? -9.187 -3.459 13.070 1.00 90.88 97 SER A C 1
ATOM 706 O O . SER A 1 97 ? -8.883 -3.200 14.231 1.00 90.88 97 SER A O 1
ATOM 708 N N . LEU A 1 98 ? -8.695 -2.790 12.020 1.00 90.44 98 LEU A N 1
ATOM 709 C CA . LEU A 1 98 ? -7.712 -1.714 12.131 1.00 90.44 98 LEU A CA 1
ATOM 710 C C . LEU A 1 98 ? -8.318 -0.451 12.746 1.00 90.44 98 LEU A C 1
ATOM 712 O O . LEU A 1 98 ? -9.468 -0.091 12.475 1.00 90.44 98 LEU A O 1
ATOM 716 N N . SER A 1 99 ? -7.513 0.267 13.527 1.00 91.19 99 SER A N 1
ATOM 717 C CA . SER A 1 99 ? -7.889 1.584 14.033 1.00 91.19 99 SER A CA 1
ATOM 718 C C . SER A 1 99 ? -7.975 2.616 12.904 1.00 91.19 99 SER A C 1
ATOM 720 O O . SER A 1 99 ? -7.486 2.411 11.790 1.00 91.19 99 SER A O 1
ATOM 722 N N . ALA A 1 100 ? -8.601 3.766 13.170 1.00 92.06 100 ALA A N 1
ATOM 723 C CA . ALA A 1 100 ? -8.764 4.810 12.155 1.00 92.06 100 ALA A CA 1
ATOM 724 C C . ALA A 1 100 ? -7.417 5.303 11.590 1.00 92.06 100 ALA A C 1
ATOM 726 O O . ALA A 1 100 ? -7.324 5.606 10.399 1.00 92.06 100 ALA A O 1
ATOM 727 N N . PHE A 1 101 ? -6.374 5.358 12.426 1.00 92.69 101 PHE A N 1
ATOM 728 C CA . PHE A 1 101 ? -5.032 5.741 11.991 1.00 92.69 101 PHE A CA 1
ATOM 729 C C . PHE A 1 101 ? -4.365 4.614 11.199 1.00 92.69 101 PHE A C 1
ATOM 731 O O . PHE A 1 101 ? -3.884 4.857 10.097 1.00 92.69 101 PHE A O 1
ATOM 738 N N . GLU A 1 102 ? -4.403 3.370 11.679 1.00 93.19 102 GLU A N 1
ATOM 739 C CA . GLU A 1 102 ? -3.861 2.227 10.932 1.00 93.19 102 GLU A CA 1
ATOM 740 C C . GLU A 1 102 ? -4.512 2.069 9.554 1.00 93.19 102 GLU A C 1
ATOM 742 O O . GLU A 1 102 ? -3.818 1.852 8.560 1.00 93.19 102 GLU A O 1
ATOM 747 N N . LEU A 1 103 ? -5.835 2.238 9.472 1.00 94.81 103 LEU A N 1
ATOM 748 C CA . LEU A 1 103 ? -6.580 2.170 8.220 1.00 94.81 103 LEU A CA 1
ATOM 749 C C . LEU A 1 103 ? -6.162 3.283 7.251 1.00 94.81 103 LEU A C 1
ATOM 751 O O . LEU A 1 103 ? -5.940 3.014 6.071 1.00 94.81 103 LEU A O 1
ATOM 755 N N . ALA A 1 104 ? -6.007 4.516 7.740 1.00 95.81 104 ALA A N 1
ATOM 756 C CA . ALA A 1 104 ? -5.554 5.638 6.919 1.00 95.81 104 ALA A CA 1
ATOM 757 C C . ALA A 1 104 ? -4.114 5.439 6.410 1.00 95.81 104 ALA A C 1
ATOM 759 O O . ALA A 1 104 ? -3.806 5.757 5.258 1.00 95.81 104 ALA A O 1
ATOM 760 N N . ALA A 1 105 ? -3.228 4.879 7.239 1.00 95.81 105 ALA A N 1
ATOM 761 C CA . ALA A 1 105 ? -1.878 4.517 6.819 1.00 95.81 105 ALA A CA 1
ATOM 762 C C . ALA A 1 105 ? -1.879 3.386 5.789 1.00 95.81 105 ALA A C 1
ATOM 764 O O . ALA A 1 105 ? -1.168 3.481 4.785 1.00 95.81 105 ALA A O 1
ATOM 765 N N . LEU A 1 106 ? -2.697 2.350 6.002 1.00 96.69 106 LEU A N 1
ATOM 766 C CA . LEU A 1 106 ? -2.853 1.238 5.070 1.00 96.69 106 LEU A CA 1
ATOM 767 C C . LEU A 1 106 ? -3.352 1.727 3.709 1.00 96.69 106 LEU A C 1
ATOM 769 O O . LEU A 1 106 ? -2.773 1.358 2.687 1.00 96.69 106 LEU A O 1
ATOM 773 N N . GLU A 1 107 ? -4.392 2.564 3.680 1.00 97.31 107 GLU A N 1
ATOM 774 C CA . GLU A 1 107 ? -4.938 3.144 2.450 1.00 97.31 107 GLU A CA 1
ATOM 775 C C . GLU A 1 107 ? -3.863 3.940 1.707 1.00 97.31 107 GLU A C 1
ATOM 777 O O . GLU A 1 107 ? -3.602 3.687 0.5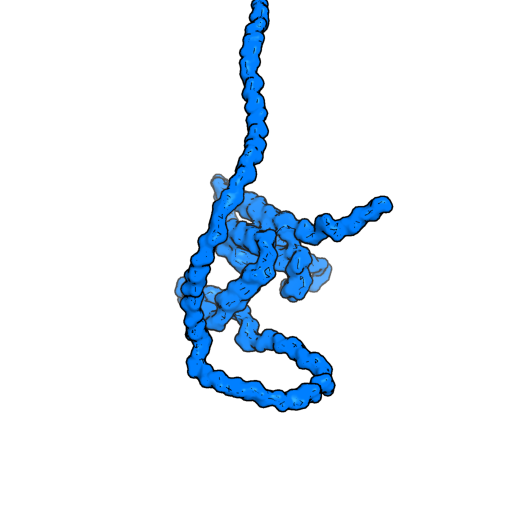29 1.00 97.31 107 GLU A O 1
ATOM 782 N N . ARG A 1 108 ? -3.178 4.850 2.408 1.00 97.25 108 ARG A N 1
ATOM 783 C CA . ARG A 1 108 ? -2.119 5.668 1.814 1.00 97.25 108 ARG A CA 1
ATOM 784 C C . ARG A 1 108 ? -0.985 4.818 1.242 1.00 97.25 108 ARG A C 1
ATOM 786 O O . ARG A 1 108 ? -0.597 5.033 0.097 1.00 97.25 108 ARG A O 1
ATOM 793 N N . ALA A 1 109 ? -0.465 3.858 2.005 1.00 97.44 109 ALA A N 1
ATOM 794 C CA . ALA A 1 109 ? 0.617 2.989 1.547 1.00 97.44 109 ALA A CA 1
ATOM 795 C C . ALA A 1 109 ? 0.178 2.088 0.378 1.00 97.44 109 ALA A C 1
ATOM 797 O O . ALA A 1 109 ? 0.948 1.874 -0.560 1.00 97.44 109 ALA A O 1
ATOM 798 N N . THR A 1 110 ? -1.073 1.615 0.389 1.00 97.88 110 THR A N 1
ATOM 799 C CA . THR A 1 110 ? -1.644 0.811 -0.701 1.00 97.88 110 THR A CA 1
ATOM 800 C C . THR A 1 110 ? -1.772 1.627 -1.983 1.00 97.88 110 THR A C 1
ATOM 802 O O . THR A 1 110 ? -1.419 1.126 -3.046 1.00 97.88 110 THR A O 1
ATOM 805 N N . LEU A 1 111 ? -2.242 2.876 -1.907 1.00 97.12 111 LEU A N 1
ATOM 806 C CA . LEU A 1 111 ? -2.350 3.761 -3.070 1.00 97.12 111 LEU A CA 1
ATOM 807 C C . LEU A 1 111 ? -0.972 4.144 -3.627 1.00 97.12 111 LEU A C 1
ATOM 809 O O . LEU A 1 111 ? -0.793 4.135 -4.844 1.00 97.12 111 LEU A O 1
ATOM 813 N N . ALA A 1 112 ? 0.001 4.412 -2.750 1.00 96.19 112 ALA A N 1
ATOM 814 C CA . ALA A 1 112 ? 1.373 4.746 -3.130 1.00 96.19 112 ALA A CA 1
ATOM 815 C C . ALA A 1 112 ? 2.062 3.590 -3.874 1.00 96.19 112 ALA A C 1
ATOM 817 O O . ALA A 1 112 ? 2.541 3.748 -4.995 1.00 96.19 112 ALA A O 1
ATOM 818 N N . GLY A 1 113 ? 2.083 2.406 -3.253 1.00 95.06 113 GLY A N 1
ATOM 819 C CA . GLY A 1 113 ? 2.795 1.232 -3.763 1.00 95.06 113 GLY A CA 1
ATOM 820 C C . GLY A 1 113 ? 1.969 0.327 -4.678 1.00 95.06 113 GLY A C 1
ATOM 821 O O . GLY A 1 113 ? 2.494 -0.661 -5.183 1.00 95.06 113 GLY A O 1
ATOM 822 N N . LYS A 1 114 ? 0.671 0.609 -4.860 1.00 96.00 114 LYS A N 1
ATOM 823 C CA . LYS A 1 114 ? -0.294 -0.227 -5.606 1.00 96.00 114 LYS A CA 1
ATOM 824 C C . LYS A 1 114 ? -0.316 -1.692 -5.142 1.00 96.00 114 LYS A C 1
ATOM 826 O O . LYS A 1 114 ? -0.628 -2.597 -5.912 1.00 96.00 114 LYS A O 1
ATOM 831 N N . SER A 1 115 ? 0.017 -1.932 -3.874 1.00 95.62 115 SER A N 1
ATOM 832 C CA . SER A 1 115 ? 0.163 -3.267 -3.295 1.00 95.62 115 SER A CA 1
ATOM 833 C C . SER A 1 115 ? -0.366 -3.292 -1.869 1.00 95.62 115 SER A C 1
ATOM 835 O O . SER A 1 115 ? 0.250 -2.755 -0.947 1.00 95.62 115 SER A O 1
ATOM 837 N N . LEU A 1 116 ? -1.505 -3.964 -1.686 1.00 95.50 116 LEU A N 1
ATOM 838 C CA . LEU A 1 116 ? -2.117 -4.142 -0.371 1.00 95.50 116 LEU A CA 1
ATOM 839 C C . LEU A 1 116 ? -1.223 -4.971 0.562 1.00 95.50 116 LEU A C 1
ATOM 841 O O . LEU A 1 116 ? -1.162 -4.689 1.749 1.00 95.50 116 LEU A O 1
ATOM 845 N N . LEU A 1 117 ? -0.506 -5.974 0.041 1.00 93.88 117 LEU A N 1
ATOM 846 C CA . LEU A 1 117 ? 0.319 -6.868 0.863 1.00 93.88 117 LEU A CA 1
ATOM 847 C C . LEU A 1 117 ? 1.583 -6.181 1.383 1.00 93.88 117 LEU A C 1
ATOM 849 O O . LEU A 1 117 ? 1.932 -6.352 2.549 1.00 93.88 117 LEU A O 1
ATOM 853 N N . ALA A 1 118 ? 2.242 -5.372 0.547 1.00 94.56 118 ALA A N 1
ATOM 854 C CA . ALA A 1 118 ? 3.398 -4.590 0.982 1.00 94.56 118 ALA A CA 1
ATOM 855 C C . ALA A 1 118 ? 2.986 -3.542 2.028 1.00 94.56 118 ALA A C 1
ATOM 857 O O . ALA A 1 118 ? 3.646 -3.404 3.058 1.00 94.56 118 ALA A O 1
ATOM 858 N N . ALA A 1 119 ? 1.855 -2.866 1.801 1.00 95.94 119 ALA A N 1
ATOM 859 C CA . ALA A 1 119 ? 1.283 -1.919 2.751 1.00 95.94 119 ALA A CA 1
ATOM 860 C C . ALA A 1 119 ? 0.888 -2.596 4.073 1.00 95.94 119 ALA A C 1
ATOM 862 O O . ALA A 1 119 ? 1.250 -2.108 5.140 1.00 95.94 119 ALA A O 1
ATOM 863 N N . ALA A 1 120 ? 0.214 -3.747 4.014 1.00 94.19 120 ALA A N 1
ATOM 864 C CA . ALA A 1 120 ? -0.179 -4.511 5.194 1.00 94.19 120 ALA A CA 1
ATOM 865 C C . ALA A 1 120 ? 1.035 -4.977 6.003 1.00 94.19 120 ALA A C 1
ATOM 867 O O . ALA A 1 120 ? 1.041 -4.837 7.224 1.00 94.19 120 ALA A O 1
ATOM 868 N N . ARG A 1 121 ? 2.094 -5.464 5.339 1.00 93.25 121 ARG A N 1
ATOM 869 C CA . ARG A 1 121 ? 3.344 -5.848 6.007 1.00 93.25 121 ARG A CA 1
ATOM 870 C C . ARG A 1 121 ? 4.013 -4.656 6.692 1.00 93.25 121 ARG A C 1
ATOM 872 O O . ARG A 1 121 ? 4.464 -4.811 7.823 1.00 93.25 121 ARG A O 1
ATOM 879 N N . LEU A 1 122 ? 4.061 -3.497 6.031 1.00 93.88 122 LEU A N 1
ATOM 880 C CA . LEU A 1 122 ? 4.644 -2.274 6.587 1.00 93.88 122 LEU A CA 1
ATOM 881 C C . LEU A 1 122 ? 3.850 -1.776 7.803 1.00 93.88 122 LEU A C 1
ATOM 883 O O . LEU A 1 122 ? 4.437 -1.527 8.848 1.00 93.88 122 LEU A O 1
ATOM 887 N N . VAL A 1 123 ? 2.521 -1.684 7.703 1.00 92.75 123 VAL A N 1
ATOM 888 C CA . VAL A 1 123 ? 1.667 -1.236 8.817 1.00 92.75 123 VAL A CA 1
ATOM 889 C C . VAL A 1 123 ? 1.736 -2.216 9.989 1.00 92.75 123 VAL A C 1
ATOM 891 O O . VAL A 1 123 ? 1.920 -1.784 11.122 1.00 92.75 123 VAL A O 1
ATOM 894 N N . ALA A 1 124 ? 1.682 -3.527 9.737 1.00 89.38 124 ALA A N 1
ATOM 895 C CA . ALA A 1 124 ? 1.781 -4.538 10.791 1.00 89.38 124 ALA A CA 1
ATOM 896 C C . ALA A 1 124 ? 3.140 -4.534 11.517 1.00 89.38 124 ALA A C 1
ATOM 898 O O . ALA A 1 124 ? 3.206 -4.899 12.685 1.00 89.38 124 ALA A O 1
ATOM 899 N N . GLU A 1 125 ? 4.223 -4.132 10.844 1.00 89.38 125 GLU A N 1
ATOM 900 C CA . GLU A 1 125 ? 5.567 -4.052 11.437 1.00 89.38 125 GLU A CA 1
ATOM 901 C C . GLU A 1 125 ? 5.780 -2.790 12.295 1.00 89.38 125 GLU A C 1
ATOM 903 O O . GLU A 1 125 ? 6.686 -2.760 13.131 1.00 89.38 125 GLU A O 1
ATOM 908 N N . TRP A 1 126 ? 4.987 -1.736 12.081 1.00 90.00 126 TRP A N 1
ATOM 909 C CA . TRP A 1 126 ? 5.144 -0.439 12.756 1.00 90.00 126 TRP A CA 1
ATOM 910 C C . TRP A 1 126 ? 3.965 -0.054 13.655 1.00 90.00 126 TRP A C 1
ATOM 912 O O . TRP A 1 126 ? 4.082 0.912 14.403 1.00 90.00 126 TRP A O 1
ATOM 922 N N . SER A 1 127 ? 2.860 -0.803 13.616 1.00 87.50 127 SER A N 1
ATOM 923 C CA . SER A 1 127 ? 1.719 -0.594 14.508 1.00 87.50 127 SER A CA 1
ATOM 924 C C . SER A 1 127 ? 2.033 -0.903 15.961 1.00 87.50 127 SER A C 1
ATOM 926 O O . SER A 1 127 ? 2.425 -2.012 16.319 1.00 87.50 127 SER A O 1
ATOM 928 N N . GLU A 1 128 ? 1.796 0.100 16.805 1.00 80.56 128 GLU A N 1
ATOM 929 C CA . GLU A 1 128 ? 1.865 -0.003 18.260 1.00 80.56 128 GLU A CA 1
ATOM 930 C C . GLU A 1 128 ? 0.537 -0.487 18.866 1.00 80.56 128 GLU A C 1
ATOM 932 O O . GLU A 1 128 ? 0.533 -1.181 19.881 1.00 80.56 128 GLU A O 1
ATOM 937 N N . GLU A 1 129 ? -0.592 -0.164 18.228 1.00 70.31 129 GLU A N 1
ATOM 938 C CA . GLU A 1 129 ? -1.947 -0.503 18.690 1.00 70.31 129 GLU A CA 1
ATOM 939 C C . GLU A 1 129 ? -2.299 -1.970 18.369 1.00 70.31 129 GLU A C 1
ATOM 941 O O . GLU A 1 129 ? -2.993 -2.643 19.131 1.00 70.31 129 GLU A O 1
ATOM 946 N N . GLY A 1 130 ? -1.724 -2.494 17.280 1.00 59.47 130 GLY A N 1
ATOM 947 C CA . GLY A 1 130 ? -1.870 -3.862 16.784 1.00 59.47 130 GLY A CA 1
ATOM 948 C C . GLY A 1 130 ? -0.726 -4.816 17.155 1.00 59.47 130 GLY A C 1
ATOM 949 O O . GLY A 1 130 ? -0.693 -5.944 16.652 1.00 59.47 130 GLY A O 1
ATOM 950 N N . ALA A 1 131 ? 0.191 -4.428 18.053 1.00 49.62 131 ALA A N 1
ATOM 951 C CA . ALA A 1 131 ? 1.345 -5.241 18.481 1.00 49.62 131 ALA A CA 1
ATOM 952 C C . ALA A 1 131 ? 0.975 -6.612 19.110 1.00 49.62 131 ALA A C 1
ATOM 954 O O . ALA A 1 131 ? 1.852 -7.419 19.413 1.00 49.62 131 ALA A O 1
ATOM 955 N N . GLN A 1 132 ? -0.319 -6.899 19.288 1.00 43.00 132 GLN A N 1
ATOM 956 C CA . GLN A 1 132 ? -0.857 -8.174 19.778 1.00 43.00 132 GLN A CA 1
ATOM 957 C C . GLN A 1 132 ? -1.327 -9.131 18.660 1.00 43.00 132 GLN A C 1
ATOM 959 O O . GLN A 1 132 ? -1.649 -10.278 18.962 1.00 43.00 132 GLN A O 1
ATOM 964 N N . ALA A 1 133 ? -1.339 -8.716 17.384 1.00 46.34 133 ALA A N 1
ATOM 965 C CA . ALA A 1 133 ? -1.791 -9.547 16.253 1.00 46.34 133 ALA A CA 1
ATOM 966 C C . ALA A 1 133 ? -0.689 -9.894 15.232 1.00 46.34 133 ALA A C 1
ATOM 968 O O . ALA A 1 133 ? -0.839 -10.842 14.457 1.00 46.34 133 ALA A O 1
ATOM 969 N N . ALA A 1 134 ? 0.431 -9.167 15.221 1.00 48.16 134 ALA A N 1
ATOM 970 C CA . ALA A 1 134 ? 1.564 -9.500 14.369 1.00 48.16 134 ALA A CA 1
ATOM 971 C C . ALA A 1 134 ? 2.330 -10.689 14.967 1.00 48.16 134 ALA A C 1
ATOM 973 O O . ALA A 1 134 ? 3.175 -10.532 15.848 1.00 48.16 134 ALA A O 1
ATOM 974 N N . VAL A 1 135 ? 2.065 -11.898 14.462 1.00 46.28 135 VAL A N 1
ATOM 975 C CA . VAL A 1 135 ? 3.050 -12.982 14.561 1.00 46.28 135 VAL A CA 1
ATOM 976 C C . VAL A 1 135 ? 4.338 -12.426 13.950 1.00 46.28 135 VAL A C 1
ATOM 978 O O . VAL A 1 135 ? 4.300 -12.009 12.789 1.00 46.28 135 VAL A O 1
ATOM 981 N N . PRO A 1 136 ? 5.465 -12.372 14.681 1.00 48.56 136 PRO A N 1
ATOM 982 C CA . PRO A 1 136 ? 6.718 -11.916 14.107 1.00 48.56 136 PRO A CA 1
ATOM 983 C C . PRO A 1 136 ? 7.116 -12.906 13.011 1.00 48.56 136 PRO A C 1
ATOM 985 O O . PRO A 1 136 ? 7.693 -13.963 13.285 1.00 48.56 136 PRO A O 1
ATOM 988 N N . VAL A 1 137 ? 6.777 -12.580 11.761 1.00 49.09 137 VAL A N 1
ATOM 989 C CA . VAL A 1 137 ? 7.228 -13.320 10.587 1.00 49.09 137 VAL A CA 1
ATOM 990 C C . VAL A 1 137 ? 8.730 -13.115 10.525 1.00 49.09 137 VAL A C 1
ATOM 992 O O . VAL A 1 137 ? 9.243 -12.087 10.089 1.00 49.09 137 VAL A O 1
ATOM 995 N N . SER A 1 138 ? 9.438 -14.107 11.051 1.00 46.16 138 SER A N 1
ATOM 996 C CA . SER A 1 138 ? 10.876 -14.213 10.914 1.00 46.16 138 SER A CA 1
ATOM 997 C C . SER A 1 138 ? 11.122 -14.511 9.444 1.00 46.16 138 SER A C 1
ATOM 999 O O . SER A 1 138 ? 10.844 -15.620 8.992 1.00 46.16 138 SER A O 1
ATOM 1001 N N . VAL A 1 139 ? 11.594 -13.528 8.682 1.00 47.28 139 VAL A N 1
ATOM 1002 C CA . VAL A 1 139 ? 12.171 -13.818 7.370 1.00 47.28 139 VAL A CA 1
ATOM 1003 C C . VAL A 1 139 ? 13.328 -14.783 7.635 1.00 47.28 139 VAL A C 1
ATOM 1005 O O . VAL A 1 139 ? 14.272 -14.436 8.343 1.00 47.28 139 VAL A O 1
ATOM 1008 N N . GLN A 1 140 ? 13.224 -16.027 7.159 1.00 43.50 140 GLN A N 1
ATOM 1009 C CA . GLN A 1 140 ? 14.346 -16.964 7.172 1.00 43.50 140 GLN A CA 1
ATOM 1010 C C . GLN A 1 140 ? 15.405 -16.421 6.208 1.00 43.50 140 GLN A C 1
ATOM 1012 O O . GLN A 1 140 ? 15.359 -16.673 5.009 1.00 43.50 140 GLN A O 1
ATOM 1017 N N . GLY A 1 141 ? 16.330 -15.624 6.734 1.00 39.62 141 GLY A N 1
ATOM 1018 C CA . GLY A 1 141 ? 17.414 -15.035 5.965 1.00 39.62 141 GLY A CA 1
ATOM 1019 C C . GLY A 1 141 ? 18.560 -14.616 6.874 1.00 39.62 141 GLY A C 1
ATOM 1020 O O . GLY A 1 141 ? 18.489 -13.573 7.510 1.00 39.62 141 GLY A O 1
ATOM 1021 N N . GLY A 1 142 ? 19.613 -15.435 6.904 1.00 39.44 142 GLY A N 1
ATOM 1022 C CA . GLY A 1 142 ? 20.931 -15.069 7.425 1.00 39.44 142 GLY A CA 1
ATOM 1023 C C . GLY A 1 142 ? 21.230 -15.552 8.842 1.00 39.44 142 GLY A C 1
ATOM 1024 O O . GLY A 1 142 ? 20.793 -14.964 9.829 1.00 39.44 142 GLY A O 1
ATOM 1025 N N . GLU A 1 143 ? 22.057 -16.592 8.948 1.00 37.97 143 GLU A N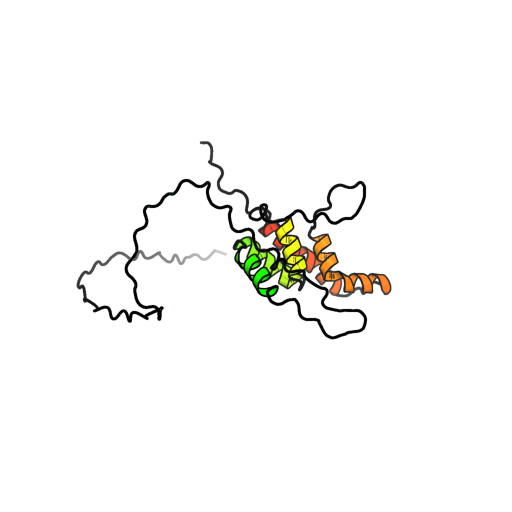 1
ATOM 1026 C CA . GLU A 1 143 ? 22.789 -16.899 10.176 1.00 37.97 143 GLU A CA 1
ATOM 1027 C C . GLU A 1 143 ? 23.679 -15.689 10.538 1.00 37.97 143 GLU A C 1
ATOM 1029 O O . GLU A 1 143 ? 24.634 -15.384 9.828 1.00 37.97 143 GLU A O 1
ATOM 1034 N N . GLY A 1 144 ? 23.363 -14.980 11.631 1.00 41.72 144 GLY A N 1
ATOM 1035 C CA . GLY A 1 144 ? 24.324 -14.098 12.315 1.00 41.72 144 GLY A CA 1
ATOM 1036 C C . GLY A 1 144 ? 24.070 -12.582 12.347 1.00 41.72 144 GLY A C 1
ATOM 1037 O O . GLY A 1 144 ? 24.928 -11.868 12.860 1.00 41.72 144 GLY A O 1
ATOM 1038 N N . GLY A 1 145 ? 22.933 -12.059 11.879 1.00 41.44 145 GLY A N 1
ATOM 1039 C CA . GLY A 1 145 ? 22.603 -10.623 11.960 1.00 41.44 145 GLY A CA 1
ATOM 1040 C C . GLY A 1 145 ? 21.298 -10.369 12.715 1.00 41.44 145 GLY A C 1
ATOM 1041 O O . GLY A 1 145 ? 20.378 -11.176 12.634 1.00 41.44 145 GLY A O 1
ATOM 1042 N N . GLY A 1 146 ? 21.200 -9.272 13.478 1.00 51.88 146 GLY A N 1
ATOM 1043 C CA . GLY A 1 146 ? 19.946 -8.872 14.133 1.00 51.88 146 GLY A CA 1
ATOM 1044 C C . GLY A 1 146 ? 18.778 -8.793 13.141 1.00 51.88 146 GLY A C 1
ATOM 1045 O O . GLY A 1 146 ? 18.993 -8.539 11.960 1.00 51.88 146 GLY A O 1
ATOM 1046 N N . ARG A 1 147 ? 17.544 -9.027 13.614 1.00 60.19 147 ARG A N 1
ATOM 1047 C CA . ARG A 1 147 ? 16.334 -8.971 12.773 1.00 60.19 147 ARG A CA 1
ATOM 1048 C C . ARG A 1 147 ? 16.265 -7.627 12.041 1.00 60.19 147 ARG A C 1
ATOM 1050 O O . ARG A 1 147 ? 16.042 -6.599 12.678 1.00 60.19 147 ARG A O 1
ATOM 1057 N N . GLU A 1 148 ? 16.436 -7.644 10.723 1.00 70.88 148 GLU A N 1
ATOM 1058 C CA . GLU A 1 148 ? 16.183 -6.477 9.883 1.00 70.88 148 GLU A CA 1
ATOM 1059 C C . GLU A 1 148 ? 14.667 -6.250 9.852 1.00 70.88 148 GLU A C 1
ATOM 1061 O O . GLU A 1 148 ? 13.900 -7.102 9.393 1.00 70.88 148 GLU A O 1
ATOM 1066 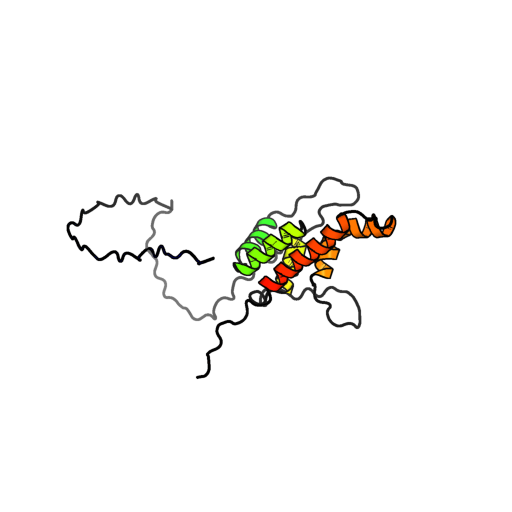N N . ARG A 1 149 ? 14.212 -5.144 10.448 1.00 82.69 149 ARG A N 1
ATOM 1067 C CA . ARG A 1 149 ? 12.793 -4.778 10.434 1.00 82.69 149 ARG A CA 1
ATOM 1068 C C . ARG A 1 149 ? 12.385 -4.421 9.011 1.00 82.69 149 ARG A C 1
ATOM 1070 O O . ARG A 1 149 ? 13.143 -3.780 8.292 1.00 82.69 149 ARG A O 1
ATOM 1077 N N . PHE A 1 150 ? 11.165 -4.784 8.629 1.00 88.81 150 PHE A N 1
ATOM 1078 C CA . PHE A 1 150 ? 10.610 -4.381 7.340 1.00 88.81 150 PHE A CA 1
ATOM 1079 C C . PHE A 1 150 ? 10.249 -2.886 7.378 1.00 88.81 150 PHE A C 1
ATOM 1081 O O . PHE A 1 150 ? 9.228 -2.485 7.943 1.00 88.81 150 PHE A O 1
ATOM 1088 N N . GLY A 1 151 ? 11.135 -2.049 6.849 1.00 91.75 151 GLY A N 1
ATOM 1089 C CA . GLY A 1 151 ? 11.022 -0.599 6.844 1.00 91.75 151 GLY A CA 1
ATOM 1090 C C . GLY A 1 151 ? 10.538 -0.028 5.514 1.00 91.75 151 GLY A C 1
ATOM 1091 O O . GLY A 1 151 ? 10.057 -0.726 4.619 1.00 91.75 151 GLY A O 1
ATOM 1092 N N . VAL A 1 152 ? 10.654 1.297 5.406 1.00 95.94 152 VAL A N 1
ATOM 1093 C CA . VAL A 1 152 ? 10.242 2.072 4.226 1.00 95.94 152 VAL A CA 1
ATOM 1094 C C . VAL A 1 152 ? 11.031 1.661 2.985 1.00 95.94 152 VAL A C 1
ATOM 1096 O O . VAL A 1 152 ? 10.447 1.528 1.914 1.00 95.94 152 VAL A O 1
ATOM 1099 N N . GLU A 1 153 ? 12.336 1.425 3.128 1.00 94.88 153 GLU A N 1
ATOM 1100 C CA . GLU A 1 153 ? 13.194 1.038 2.009 1.00 94.88 153 GLU A CA 1
ATOM 1101 C C . GLU A 1 153 ? 12.879 -0.378 1.525 1.00 94.88 153 GLU A C 1
ATOM 1103 O O . GLU A 1 153 ? 12.786 -0.617 0.325 1.00 94.88 153 GLU A O 1
ATOM 1108 N N . GLU A 1 154 ? 12.641 -1.317 2.441 1.00 93.88 154 GLU A N 1
ATOM 1109 C CA . GLU A 1 154 ? 12.246 -2.689 2.114 1.00 93.88 154 GLU A CA 1
ATOM 1110 C C . GLU A 1 154 ? 10.901 -2.698 1.380 1.00 93.88 154 GLU A C 1
ATOM 1112 O O . GLU A 1 154 ? 10.745 -3.391 0.373 1.00 93.88 154 GLU A O 1
ATOM 1117 N N . ALA A 1 155 ? 9.948 -1.888 1.849 1.00 95.56 155 ALA A N 1
ATOM 1118 C CA . ALA A 1 155 ? 8.652 -1.720 1.206 1.00 95.56 155 ALA A CA 1
ATOM 1119 C C . ALA A 1 155 ? 8.776 -1.087 -0.188 1.00 95.56 155 ALA A C 1
ATOM 1121 O O . ALA A 1 155 ? 8.164 -1.588 -1.132 1.00 95.56 155 ALA A O 1
ATOM 1122 N N . ALA A 1 156 ? 9.586 -0.033 -0.339 1.00 96.00 156 ALA A N 1
ATOM 1123 C CA . ALA A 1 156 ? 9.818 0.638 -1.618 1.00 96.00 156 ALA A CA 1
ATOM 1124 C C . ALA A 1 156 ? 10.467 -0.300 -2.649 1.00 96.00 156 ALA A C 1
ATOM 1126 O O . ALA A 1 156 ? 10.003 -0.361 -3.791 1.00 96.00 156 ALA A O 1
ATOM 1127 N N . ARG A 1 157 ? 11.469 -1.089 -2.229 1.00 93.94 157 ARG A N 1
ATOM 1128 C CA . ARG A 1 157 ? 12.093 -2.126 -3.067 1.00 93.94 157 ARG A CA 1
ATOM 1129 C C . ARG A 1 157 ? 11.090 -3.202 -3.472 1.00 93.94 157 ARG A C 1
ATOM 1131 O O . ARG A 1 157 ? 11.018 -3.581 -4.637 1.00 93.94 157 ARG A O 1
ATOM 1138 N N . ALA A 1 158 ? 10.268 -3.672 -2.530 1.00 94.69 158 ALA A N 1
ATOM 1139 C CA . ALA A 1 158 ? 9.283 -4.720 -2.792 1.00 94.69 158 ALA A CA 1
ATOM 1140 C C . ALA A 1 158 ? 8.242 -4.310 -3.848 1.00 94.69 158 ALA A C 1
ATOM 1142 O O . ALA A 1 158 ? 7.888 -5.123 -4.701 1.00 94.69 158 ALA A O 1
ATOM 1143 N N . VAL A 1 159 ? 7.759 -3.063 -3.820 1.00 95.62 159 VAL A N 1
ATOM 1144 C CA . VAL A 1 159 ? 6.777 -2.574 -4.808 1.00 95.62 159 VAL A CA 1
ATOM 1145 C C . VAL A 1 159 ? 7.412 -2.145 -6.134 1.00 95.62 159 VAL A C 1
ATOM 1147 O O . VAL A 1 159 ? 6.728 -2.134 -7.154 1.00 95.62 159 VAL A O 1
ATOM 1150 N N . SER A 1 160 ? 8.714 -1.845 -6.139 1.00 94.25 160 SER A N 1
ATOM 1151 C CA . SER A 1 160 ? 9.461 -1.396 -7.324 1.00 94.25 160 SER A CA 1
ATOM 1152 C C . SER A 1 160 ? 10.317 -2.498 -7.957 1.00 94.25 160 SER A C 1
ATOM 1154 O O . S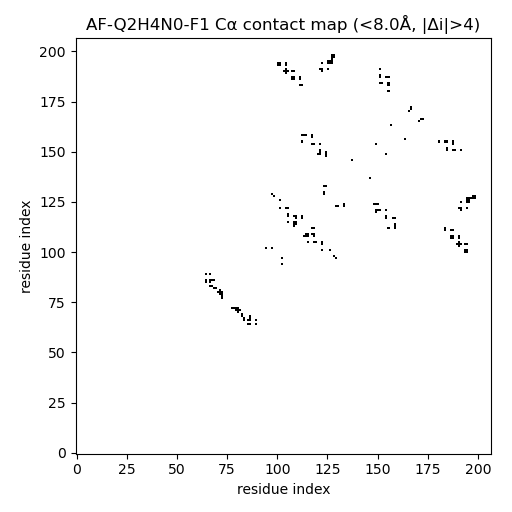ER A 1 160 ? 11.156 -2.203 -8.804 1.00 94.25 160 SER A O 1
ATOM 1156 N N . LEU A 1 161 ? 10.108 -3.764 -7.577 1.00 93.62 161 LEU A N 1
ATOM 1157 C CA . LEU A 1 161 ? 10.981 -4.892 -7.927 1.00 93.62 161 LEU A CA 1
ATOM 1158 C C . LEU A 1 161 ? 11.240 -5.025 -9.433 1.00 93.62 161 LEU A C 1
ATOM 1160 O O . LEU A 1 161 ? 12.377 -5.250 -9.844 1.00 93.62 161 LEU A O 1
ATOM 1164 N N . GLU A 1 162 ? 10.200 -4.866 -10.254 1.00 91.19 162 GLU A N 1
ATOM 1165 C CA . GLU A 1 162 ? 10.341 -4.904 -11.712 1.00 91.19 162 GLU A CA 1
ATOM 1166 C C . GLU A 1 162 ? 11.203 -3.739 -12.207 1.00 91.19 162 GLU A C 1
ATOM 1168 O O . GLU A 1 162 ? 12.182 -3.958 -12.910 1.00 91.19 162 GLU A O 1
ATOM 1173 N N . VAL A 1 163 ? 10.896 -2.507 -11.792 1.00 90.75 163 VAL A N 1
ATOM 1174 C CA . VAL A 1 163 ? 11.640 -1.308 -12.211 1.00 90.75 163 VAL A CA 1
ATOM 1175 C C . VAL A 1 163 ? 13.112 -1.424 -11.824 1.00 90.75 163 VAL A C 1
ATOM 1177 O O . VAL A 1 163 ? 13.986 -1.201 -12.656 1.00 90.75 163 VAL A O 1
ATOM 1180 N N . GLU A 1 164 ? 13.405 -1.843 -10.593 1.00 90.56 164 GLU A N 1
ATOM 1181 C CA . GLU A 1 164 ? 14.778 -2.063 -10.134 1.00 90.56 164 GLU A CA 1
ATOM 1182 C C . GLU A 1 164 ? 15.499 -3.131 -10.958 1.00 90.56 164 GLU A C 1
ATOM 1184 O O . GLU A 1 164 ? 16.671 -2.964 -11.311 1.00 90.56 164 GLU A O 1
ATOM 1189 N N . TRP A 1 165 ? 14.807 -4.221 -11.303 1.00 93.69 165 TRP A N 1
ATOM 1190 C CA . TRP A 1 165 ? 15.364 -5.252 -12.168 1.00 93.69 165 TRP A CA 1
ATOM 1191 C C . TRP A 1 165 ? 15.688 -4.697 -13.560 1.00 93.69 165 TRP A C 1
ATOM 1193 O O . TRP A 1 165 ? 16.799 -4.913 -14.052 1.00 93.69 165 TRP A O 1
ATOM 1203 N N . GLN A 1 166 ? 14.775 -3.932 -14.163 1.00 92.94 166 GLN A N 1
ATOM 1204 C CA . GLN A 1 166 ? 14.971 -3.315 -15.476 1.00 92.94 166 GLN A CA 1
ATOM 1205 C C . GLN A 1 166 ? 16.131 -2.309 -15.460 1.00 92.94 166 GLN A C 1
ATOM 1207 O O . GLN A 1 166 ? 17.036 -2.406 -16.289 1.00 92.94 166 GLN A O 1
ATOM 1212 N N . THR A 1 167 ? 16.172 -1.410 -14.472 1.00 90.94 167 THR A N 1
ATOM 1213 C CA . THR A 1 167 ? 17.267 -0.448 -14.276 1.00 90.94 167 THR A CA 1
ATOM 1214 C C . THR A 1 167 ? 18.610 -1.155 -14.099 1.00 90.94 167 THR A C 1
ATOM 1216 O O . THR A 1 167 ? 19.610 -0.763 -14.696 1.00 90.94 167 THR A O 1
ATOM 1219 N N . LYS A 1 168 ? 18.657 -2.253 -13.337 1.00 92.25 168 LYS A N 1
ATOM 1220 C CA . LYS A 1 168 ? 19.885 -3.042 -13.165 1.00 92.25 168 LYS A CA 1
ATOM 1221 C C . LYS A 1 168 ? 20.351 -3.697 -14.467 1.00 92.25 168 LYS A C 1
ATOM 1223 O O . LYS A 1 168 ? 21.552 -3.891 -14.656 1.00 92.25 168 LYS A O 1
ATOM 1228 N N . LYS A 1 169 ? 19.422 -4.102 -15.336 1.00 94.00 169 LYS A N 1
ATOM 1229 C CA . LYS A 1 169 ? 19.740 -4.763 -16.609 1.00 94.00 169 LYS A CA 1
ATOM 1230 C C . LYS A 1 169 ? 20.151 -3.787 -17.701 1.00 94.00 169 LYS A C 1
ATOM 1232 O O . LYS A 1 169 ? 21.048 -4.122 -18.472 1.00 94.00 169 LYS A O 1
ATOM 1237 N N . TRP A 1 170 ? 19.517 -2.622 -17.764 1.00 94.00 170 TRP A N 1
ATOM 1238 C CA . TRP A 1 170 ? 19.640 -1.708 -18.902 1.00 94.00 170 TRP A CA 1
ATOM 1239 C C . TRP A 1 170 ? 20.199 -0.326 -18.557 1.00 94.00 170 TRP A C 1
ATOM 1241 O O . TRP A 1 170 ? 20.428 0.468 -19.464 1.00 94.00 170 TRP A O 1
ATOM 1251 N N . GLY A 1 171 ? 20.505 -0.072 -17.286 1.00 89.69 171 GLY A N 1
ATOM 1252 C CA . GLY A 1 171 ? 20.900 1.243 -16.796 1.00 89.69 171 GLY A CA 1
ATOM 1253 C C . GLY A 1 171 ? 19.689 2.092 -16.411 1.00 89.69 171 GLY A C 1
ATOM 1254 O O . GLY A 1 171 ? 18.553 1.810 -16.796 1.00 89.69 171 GLY A O 1
ATOM 1255 N N . GLU A 1 172 ? 19.933 3.117 -15.600 1.00 84.81 172 GLU A N 1
ATOM 1256 C CA . GLU A 1 172 ? 18.918 4.106 -15.245 1.00 84.81 172 GLU A CA 1
ATOM 1257 C C . GLU A 1 172 ? 18.752 5.118 -16.377 1.00 84.81 172 GLU A C 1
ATOM 1259 O O . GLU A 1 172 ? 19.728 5.528 -17.006 1.00 84.81 172 GLU A O 1
ATOM 1264 N N . VAL A 1 173 ? 17.506 5.499 -16.644 1.00 84.62 173 VAL A N 1
ATOM 1265 C CA . VAL A 1 173 ? 17.188 6.584 -17.568 1.00 84.62 173 VAL A CA 1
ATOM 1266 C C . VAL A 1 173 ? 17.026 7.844 -16.724 1.00 84.62 173 VAL A C 1
ATOM 1268 O O . VAL A 1 173 ? 16.160 7.880 -15.857 1.00 84.62 173 VAL A O 1
ATOM 1271 N N . GLU A 1 174 ? 17.873 8.852 -16.949 1.00 75.62 174 GLU A N 1
ATOM 1272 C CA . GLU A 1 174 ? 17.767 10.155 -16.279 1.00 75.62 174 GLU A CA 1
ATOM 1273 C C . GLU A 1 174 ? 16.601 10.962 -16.872 1.00 75.62 174 GLU A C 1
ATOM 1275 O O . GLU A 1 174 ? 16.758 11.766 -17.793 1.00 75.62 174 GLU A O 1
ATOM 1280 N N . ASP A 1 175 ? 15.405 10.710 -16.361 1.00 76.31 175 ASP A N 1
ATOM 1281 C CA . ASP A 1 175 ? 14.190 11.478 -16.610 1.00 76.31 175 ASP A CA 1
ATOM 1282 C C . ASP A 1 175 ? 13.402 11.635 -15.295 1.00 76.31 175 ASP A C 1
ATOM 1284 O O . ASP A 1 175 ? 13.925 11.386 -14.218 1.00 76.31 175 ASP A O 1
ATOM 1288 N N . THR A 1 176 ? 12.142 12.070 -15.352 1.00 65.06 176 THR A N 1
ATOM 1289 C CA . THR A 1 176 ? 11.324 12.375 -14.160 1.00 65.06 176 THR A CA 1
ATOM 1290 C C . THR A 1 176 ? 11.002 11.156 -13.272 1.00 65.06 176 THR A C 1
ATOM 1292 O O . THR A 1 176 ? 10.366 11.317 -12.230 1.00 65.06 176 THR A O 1
ATOM 1295 N N . HIS A 1 177 ? 11.409 9.937 -13.644 1.00 71.06 177 HIS A N 1
ATOM 1296 C CA . HIS A 1 177 ? 11.125 8.734 -12.855 1.00 71.06 177 HIS A CA 1
ATOM 1297 C C . HIS A 1 177 ? 11.961 8.627 -11.563 1.00 71.06 177 HIS A C 1
ATOM 1299 O O . HIS A 1 177 ? 11.599 7.864 -10.666 1.00 71.06 177 HIS A O 1
ATOM 1305 N N . ASP A 1 178 ? 13.043 9.394 -11.410 1.00 73.94 178 ASP A N 1
ATOM 1306 C CA . ASP A 1 178 ? 13.784 9.498 -10.145 1.00 73.94 178 ASP A CA 1
ATOM 1307 C C . ASP A 1 178 ? 12.940 10.170 -9.042 1.00 73.94 178 ASP A C 1
ATOM 1309 O O . ASP A 1 178 ? 12.903 9.702 -7.899 1.00 73.94 178 ASP A O 1
ATOM 1313 N N . VAL A 1 179 ? 12.164 11.196 -9.408 1.00 85.50 179 VAL A N 1
ATOM 1314 C CA . VAL A 1 179 ? 11.229 11.891 -8.514 1.00 85.50 179 VAL A CA 1
ATOM 1315 C C . VAL A 1 179 ? 10.174 10.932 -7.972 1.00 85.50 179 VAL A C 1
ATOM 1317 O O . VAL A 1 179 ? 9.829 11.012 -6.795 1.00 85.50 179 VAL A O 1
ATOM 1320 N N . GLU A 1 180 ? 9.677 10.000 -8.788 1.00 84.81 180 GLU A N 1
ATOM 1321 C CA . GLU A 1 180 ? 8.659 9.032 -8.360 1.00 84.81 180 GLU A CA 1
ATOM 1322 C C . GLU A 1 180 ? 9.179 8.078 -7.275 1.00 84.81 180 GLU A C 1
ATOM 1324 O O . GLU A 1 180 ? 8.444 7.753 -6.339 1.00 84.81 180 GLU A O 1
ATOM 1329 N N . LYS A 1 181 ? 10.454 7.669 -7.348 1.00 87.50 181 LYS A N 1
ATOM 1330 C CA . LYS A 1 181 ? 11.088 6.802 -6.337 1.00 87.50 181 LYS A CA 1
ATOM 1331 C C . LYS A 1 181 ? 11.186 7.510 -4.986 1.00 87.50 181 LYS A C 1
ATOM 1333 O O . LYS A 1 181 ? 10.844 6.935 -3.950 1.00 87.50 181 LYS A O 1
ATOM 1338 N N . GLU A 1 182 ? 11.604 8.771 -4.997 1.00 92.50 182 GLU A N 1
ATOM 1339 C CA . GLU A 1 182 ? 11.692 9.585 -3.782 1.00 92.50 182 GLU A CA 1
ATOM 1340 C C . GLU A 1 182 ? 10.306 9.959 -3.236 1.00 92.50 182 GLU A C 1
ATOM 1342 O O . GLU A 1 182 ? 10.080 9.953 -2.021 1.00 92.50 182 GLU A O 1
ATOM 1347 N N . ASP A 1 183 ? 9.334 10.215 -4.116 1.00 93.56 183 ASP A N 1
ATOM 1348 C CA . ASP A 1 183 ? 7.941 10.454 -3.739 1.00 93.56 183 ASP A CA 1
ATOM 1349 C C . ASP A 1 183 ? 7.330 9.225 -3.051 1.00 93.56 183 ASP A C 1
ATOM 1351 O O . ASP A 1 183 ? 6.711 9.355 -1.992 1.00 93.56 183 ASP A O 1
ATOM 1355 N N . LEU A 1 184 ? 7.586 8.024 -3.579 1.00 95.06 184 LEU A N 1
ATOM 1356 C CA . LEU A 1 184 ? 7.151 6.760 -2.990 1.00 95.06 184 LEU A CA 1
ATOM 1357 C C . LEU A 1 184 ? 7.706 6.573 -1.571 1.00 95.06 184 LEU A C 1
ATOM 1359 O O . LEU A 1 184 ? 6.935 6.299 -0.646 1.00 95.06 184 LEU A O 1
ATOM 1363 N N . ARG A 1 185 ? 9.015 6.780 -1.366 1.00 96.25 185 ARG A N 1
ATOM 1364 C CA . ARG A 1 185 ? 9.639 6.730 -0.029 1.00 96.25 185 ARG A CA 1
ATOM 1365 C C . ARG A 1 185 ? 8.998 7.728 0.924 1.00 96.25 185 ARG A C 1
ATOM 1367 O O . ARG A 1 185 ? 8.679 7.380 2.061 1.00 96.25 185 ARG A O 1
ATOM 1374 N N . ARG A 1 186 ? 8.740 8.953 0.455 1.00 96.69 186 ARG A N 1
ATOM 1375 C CA . ARG A 1 186 ? 8.063 9.987 1.249 1.00 96.69 186 ARG A CA 1
ATOM 1376 C C . ARG A 1 186 ? 6.650 9.560 1.648 1.00 96.69 186 ARG A C 1
ATOM 1378 O O . ARG A 1 186 ? 6.253 9.754 2.799 1.00 96.69 186 ARG A O 1
ATOM 1385 N N . GLN A 1 187 ? 5.882 8.980 0.726 1.00 97.12 187 GLN A N 1
ATOM 1386 C CA . GLN A 1 187 ? 4.520 8.521 1.001 1.00 97.12 187 GLN A CA 1
ATOM 1387 C C . GLN A 1 187 ? 4.505 7.357 2.002 1.00 97.12 187 GLN A C 1
ATOM 1389 O O . GLN A 1 187 ? 3.763 7.419 2.986 1.00 97.12 187 GLN A O 1
ATOM 1394 N N . LEU A 1 188 ? 5.364 6.353 1.815 1.00 97.06 188 LEU A N 1
ATOM 1395 C CA . LEU A 1 188 ? 5.494 5.211 2.727 1.00 97.06 188 LEU A CA 1
ATOM 1396 C C . LEU A 1 188 ? 6.014 5.635 4.110 1.00 97.06 188 LEU A C 1
ATOM 1398 O O . LEU A 1 188 ? 5.467 5.215 5.128 1.00 97.06 188 LEU A O 1
ATOM 1402 N N . GLY A 1 189 ? 6.992 6.541 4.167 1.00 96.25 189 GLY A N 1
ATOM 1403 C CA . GLY A 1 189 ? 7.476 7.125 5.419 1.00 96.25 189 GLY A CA 1
ATOM 1404 C C . GLY A 1 189 ? 6.388 7.890 6.173 1.00 96.25 189 GLY A C 1
ATOM 1405 O O . GLY A 1 189 ? 6.269 7.758 7.389 1.00 96.25 189 GLY A O 1
ATOM 1406 N N . SER A 1 190 ? 5.523 8.621 5.460 1.00 95.56 190 SER A N 1
ATOM 1407 C CA . SER A 1 190 ? 4.382 9.292 6.094 1.00 95.56 190 SER A CA 1
ATOM 1408 C C . SER A 1 190 ? 3.369 8.310 6.697 1.00 95.56 190 SER A C 1
ATOM 1410 O O . SER A 1 190 ? 2.792 8.609 7.739 1.00 95.56 190 SER A O 1
ATOM 1412 N N . ALA A 1 191 ? 3.187 7.130 6.090 1.00 94.94 191 ALA A N 1
ATOM 1413 C CA . ALA A 1 191 ? 2.332 6.075 6.636 1.00 94.94 191 ALA A CA 1
ATOM 1414 C C . ALA A 1 191 ? 2.929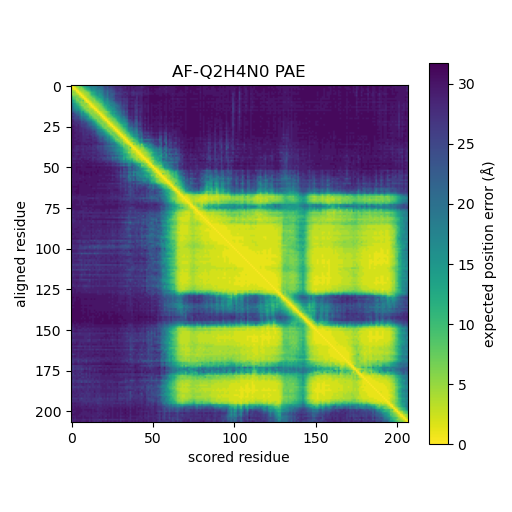 5.463 7.915 1.00 94.94 191 ALA A C 1
ATOM 1416 O O . ALA A 1 191 ? 2.209 5.273 8.890 1.00 94.94 191 ALA A O 1
ATOM 1417 N N . VAL A 1 192 ? 4.248 5.234 7.948 1.00 93.81 192 VAL A N 1
ATOM 1418 C CA . VAL A 1 192 ? 4.951 4.758 9.152 1.00 93.81 192 VAL A CA 1
ATOM 1419 C C . VAL A 1 192 ? 4.821 5.753 10.307 1.00 93.81 192 VAL A C 1
ATOM 1421 O O . VAL A 1 192 ? 4.470 5.354 11.416 1.00 93.81 192 VAL A O 1
ATOM 1424 N N . LEU A 1 193 ? 5.042 7.048 10.059 1.00 92.44 193 LEU A N 1
ATOM 1425 C CA . LEU A 1 193 ? 4.928 8.085 11.094 1.00 92.44 193 LEU A CA 1
ATOM 1426 C C . LEU A 1 193 ? 3.519 8.194 11.686 1.00 92.44 193 LEU A C 1
ATOM 1428 O O . LEU A 1 193 ? 3.382 8.479 12.870 1.00 92.44 193 LEU A O 1
ATOM 1432 N N . LEU A 1 194 ? 2.482 7.967 10.877 1.00 90.12 194 LEU A N 1
ATOM 1433 C CA . LEU A 1 194 ? 1.093 8.005 11.336 1.00 90.12 194 LEU A CA 1
ATOM 1434 C C . LEU A 1 194 ? 0.787 6.891 12.353 1.00 90.12 194 LEU A C 1
ATOM 1436 O O . LEU A 1 194 ? -0.063 7.060 13.222 1.00 90.12 194 LEU A O 1
ATOM 1440 N N . VAL A 1 195 ? 1.475 5.757 12.226 1.00 89.00 195 VAL A N 1
ATOM 1441 C CA . VAL A 1 195 ? 1.214 4.531 12.987 1.00 89.00 195 VAL A CA 1
ATOM 1442 C C . VAL A 1 195 ? 2.183 4.364 14.170 1.00 89.00 195 VAL A C 1
ATOM 1444 O O . VAL A 1 195 ? 1.814 3.780 15.183 1.00 89.00 195 VAL A O 1
ATOM 1447 N N . SER A 1 196 ? 3.387 4.943 14.092 1.00 84.00 196 SER A N 1
ATOM 1448 C CA . SER A 1 196 ? 4.465 4.815 15.098 1.00 84.00 196 SER A CA 1
ATOM 1449 C C . SER A 1 196 ? 4.373 5.818 16.262 1.00 84.00 196 SER A C 1
ATOM 1451 O O . SER A 1 196 ? 5.392 6.263 16.786 1.00 84.00 196 SER A O 1
ATOM 1453 N N . GLY A 1 197 ? 3.169 6.260 16.615 1.00 69.12 197 GLY A N 1
ATOM 1454 C CA . GLY A 1 197 ? 2.968 7.256 17.672 1.00 69.12 197 GLY A CA 1
ATOM 1455 C C . GLY A 1 197 ? 1.558 7.273 18.248 1.00 69.12 197 GLY A C 1
ATOM 1456 O O . GLY A 1 197 ? 1.144 8.272 18.837 1.00 69.12 197 GLY A O 1
ATOM 1457 N N . THR A 1 198 ? 0.795 6.197 18.045 1.00 61.19 198 THR A N 1
ATOM 1458 C CA . THR A 1 198 ? -0.540 6.036 18.633 1.00 61.19 198 THR A CA 1
ATOM 1459 C C . THR A 1 198 ? -0.460 5.570 20.092 1.00 61.19 198 THR A C 1
ATOM 1461 O O . THR A 1 198 ? -1.427 5.730 20.841 1.00 61.19 198 THR A O 1
ATOM 1464 N N . GLY A 1 199 ? 0.701 5.081 20.546 1.00 57.44 199 GLY A N 1
ATOM 1465 C CA . GLY A 1 199 ? 0.978 4.781 21.944 1.00 57.44 199 GLY A CA 1
ATOM 1466 C C . GLY A 1 199 ? 1.197 6.043 22.788 1.00 57.44 199 GLY A C 1
ATOM 1467 O O . GLY A 1 199 ? 2.240 6.681 22.724 1.00 57.44 199 GLY A O 1
ATOM 1468 N N . ASN A 1 200 ? 0.250 6.334 23.681 1.00 52.50 200 ASN A N 1
ATOM 1469 C CA . ASN A 1 200 ? 0.366 7.236 24.841 1.00 52.50 200 ASN A CA 1
ATOM 1470 C C . ASN A 1 200 ? 0.287 8.762 24.626 1.00 52.50 200 ASN A C 1
ATOM 1472 O O . ASN A 1 200 ? 1.280 9.484 24.671 1.00 52.50 200 ASN A O 1
ATOM 1476 N N . GLY A 1 201 ? -0.949 9.274 24.661 1.00 49.38 201 GLY A N 1
ATOM 1477 C CA . GLY A 1 201 ? -1.269 10.632 25.138 1.00 49.38 201 GLY A CA 1
ATOM 1478 C C . GLY A 1 201 ? -1.868 10.690 26.557 1.00 49.38 201 GLY A C 1
ATOM 1479 O O . GLY A 1 201 ? -2.203 11.771 27.036 1.00 49.38 201 GLY A O 1
ATOM 1480 N N . THR A 1 202 ? -2.036 9.550 27.238 1.00 51.94 202 THR A N 1
ATOM 1481 C CA . THR A 1 202 ? -2.746 9.438 28.529 1.00 51.94 202 THR A CA 1
ATOM 1482 C C . THR A 1 202 ? -1.872 8.810 29.617 1.00 51.94 202 THR A C 1
ATOM 1484 O O . THR A 1 202 ? -2.235 7.805 30.221 1.00 51.94 202 THR A O 1
ATOM 1487 N N . GLY A 1 203 ? -0.695 9.378 29.874 1.00 50.38 203 GLY A N 1
ATOM 1488 C CA . GLY A 1 203 ? -0.017 9.162 31.155 1.00 50.38 203 GLY A CA 1
ATOM 1489 C C . GLY A 1 203 ? -0.643 10.078 32.215 1.00 50.38 203 GLY A C 1
ATOM 1490 O O . GLY A 1 203 ? -0.921 11.237 31.889 1.00 50.38 203 GLY A O 1
ATOM 1491 N N . PRO A 1 204 ? -0.896 9.624 33.459 1.00 56.19 204 PRO A N 1
ATOM 1492 C CA . PRO A 1 204 ? -1.300 10.537 34.521 1.00 56.19 204 PRO A CA 1
ATOM 1493 C C . PRO A 1 204 ? -0.203 11.593 34.689 1.00 56.19 204 PRO A C 1
ATOM 1495 O O . PRO A 1 204 ? 0.958 11.257 34.927 1.00 56.19 204 PRO A O 1
ATOM 1498 N N . LYS A 1 205 ? -0.560 12.872 34.532 1.00 57.59 205 LYS A N 1
ATOM 1499 C CA . LYS A 1 205 ? 0.310 13.969 34.957 1.00 57.59 205 LYS A CA 1
ATOM 1500 C C . LYS A 1 205 ? 0.437 13.846 36.472 1.00 57.59 205 LYS A C 1
ATOM 1502 O O . LYS A 1 205 ? -0.555 13.986 37.178 1.00 57.59 205 LYS A O 1
ATOM 1507 N N . SER A 1 206 ? 1.622 13.488 36.949 1.00 58.66 206 SER A N 1
ATOM 1508 C CA . SER A 1 206 ? 1.968 13.649 38.354 1.00 58.66 206 SER A CA 1
ATOM 1509 C C . SER A 1 206 ? 2.037 15.150 38.632 1.00 58.66 206 SER A C 1
ATOM 1511 O O . SER A 1 206 ? 2.930 15.814 38.097 1.00 58.66 206 SER A O 1
ATOM 1513 N N . ASP A 1 207 ? 1.053 15.655 39.374 1.00 59.25 207 ASP A N 1
ATOM 1514 C CA . ASP A 1 207 ? 1.063 16.994 39.975 1.00 59.25 207 ASP A CA 1
ATOM 1515 C C . ASP A 1 207 ? 2.174 17.128 41.033 1.00 59.25 207 ASP A C 1
ATOM 1517 O O . ASP A 1 207 ? 2.482 16.113 41.708 1.00 59.25 207 ASP A O 1
#

Organism: Chaetomium globosum (strain ATCC 6205 / CBS 148.51 / DSM 1962 / NBRC 6347 / NRRL 1970) (NCBI:txid306901)